Protein AF-A0A916EGG9-F1 (afdb_monomer_lite)

Organism: NCBI:txid588596

Structure (mmCIF, N/CA/C/O backbone):
data_AF-A0A916EGG9-F1
#
_entry.id   AF-A0A916EGG9-F1
#
loop_
_atom_site.group_PDB
_atom_site.id
_atom_site.type_symbol
_atom_site.label_atom_id
_atom_site.label_alt_id
_atom_site.label_comp_id
_atom_site.label_asym_id
_atom_site.label_entity_id
_atom_site.label_seq_id
_atom_site.pdbx_PDB_ins_code
_atom_site.Cartn_x
_atom_site.Cartn_y
_atom_site.Cartn_z
_atom_site.occupancy
_atom_site.B_iso_or_equiv
_atom_site.auth_seq_id
_atom_site.auth_comp_id
_atom_site.auth_asym_id
_atom_site.auth_atom_id
_atom_site.pdbx_PDB_model_num
ATOM 1 N N . MET A 1 1 ? -19.516 17.983 10.518 1.00 53.75 1 MET A N 1
ATOM 2 C CA . MET A 1 1 ? -18.504 18.459 9.546 1.00 53.75 1 MET A CA 1
ATOM 3 C C . MET A 1 1 ? -17.099 18.509 10.146 1.00 53.75 1 MET A C 1
ATOM 5 O O . MET A 1 1 ? -16.276 17.713 9.726 1.00 53.75 1 MET A O 1
ATOM 9 N N . ALA A 1 2 ? -16.797 19.362 11.138 1.00 55.31 2 ALA A N 1
ATOM 10 C CA . ALA A 1 2 ? -15.448 19.415 11.738 1.00 55.31 2 ALA A CA 1
ATOM 11 C C . ALA A 1 2 ? -15.039 18.111 12.466 1.00 55.31 2 ALA A C 1
ATOM 13 O O . ALA A 1 2 ? -13.900 17.667 12.347 1.00 55.31 2 ALA A O 1
ATOM 14 N N . LEU A 1 3 ? -15.986 17.462 13.155 1.00 57.59 3 LEU A N 1
ATOM 15 C CA . LEU A 1 3 ? -15.767 16.179 13.836 1.00 57.59 3 LEU A CA 1
ATOM 16 C C . LEU A 1 3 ? -15.485 15.031 12.847 1.00 57.59 3 LEU A C 1
ATOM 18 O O . LEU A 1 3 ? -14.576 14.236 13.067 1.00 57.59 3 LEU A O 1
ATOM 22 N N . ASP A 1 4 ? -16.207 14.992 11.725 1.00 64.00 4 ASP A N 1
ATOM 23 C CA . ASP A 1 4 ? -16.050 13.959 10.689 1.00 64.00 4 ASP A CA 1
ATOM 24 C C . ASP A 1 4 ? -14.667 14.038 10.024 1.00 64.00 4 ASP A C 1
ATOM 26 O O . ASP A 1 4 ? -14.019 13.019 9.780 1.00 64.00 4 ASP A O 1
ATOM 30 N N . ILE A 1 5 ? -14.176 15.263 9.802 1.00 71.81 5 ILE A N 1
ATOM 31 C CA . ILE A 1 5 ? -12.839 15.523 9.255 1.00 71.81 5 ILE A CA 1
ATOM 32 C C . ILE A 1 5 ? -11.751 15.077 10.243 1.00 71.81 5 ILE A C 1
ATOM 34 O O . ILE A 1 5 ? -10.785 14.429 9.841 1.00 71.81 5 ILE A O 1
ATOM 38 N N . ALA A 1 6 ? -11.908 15.367 11.539 1.00 68.38 6 ALA A N 1
ATOM 39 C CA . ALA A 1 6 ? -10.943 14.961 12.562 1.00 68.38 6 ALA A CA 1
ATOM 40 C C . ALA A 1 6 ? -10.838 13.429 12.698 1.00 68.38 6 ALA A C 1
ATOM 42 O O . ALA A 1 6 ? -9.736 12.887 12.813 1.00 68.38 6 ALA A O 1
ATOM 43 N N . ILE A 1 7 ? -11.970 12.721 12.617 1.00 69.75 7 ILE A N 1
ATOM 44 C CA . ILE A 1 7 ? -12.015 11.251 12.626 1.00 69.75 7 ILE A CA 1
ATOM 45 C C . ILE A 1 7 ? -11.295 10.680 11.398 1.00 69.75 7 ILE A C 1
ATOM 47 O O . ILE A 1 7 ? -10.513 9.736 11.520 1.00 69.75 7 ILE A O 1
ATOM 51 N N . TYR A 1 8 ? -11.495 11.281 10.224 1.00 75.69 8 TYR A N 1
ATOM 52 C CA . TYR A 1 8 ? -10.816 10.855 9.003 1.00 75.69 8 TYR A CA 1
ATOM 53 C C . TYR A 1 8 ? -9.294 11.045 9.084 1.00 75.69 8 TYR A C 1
ATOM 55 O O . TYR A 1 8 ? -8.539 10.131 8.752 1.00 75.69 8 TYR A O 1
ATOM 63 N N . ILE A 1 9 ? -8.826 12.189 9.596 1.00 77.62 9 ILE A N 1
ATOM 64 C CA . ILE A 1 9 ? -7.392 12.444 9.820 1.00 77.62 9 ILE A CA 1
ATOM 65 C C . ILE A 1 9 ? -6.800 11.394 10.771 1.00 77.62 9 ILE A C 1
ATOM 67 O O . ILE A 1 9 ? -5.717 10.862 10.517 1.00 77.62 9 ILE A O 1
ATOM 71 N N . TYR A 1 10 ? -7.523 11.044 11.836 1.00 76.75 10 TYR A N 1
ATOM 72 C CA . TYR A 1 10 ? -7.102 10.006 12.775 1.00 76.75 10 TYR A CA 1
ATOM 73 C C . TYR A 1 10 ? -6.963 8.629 12.100 1.00 76.75 10 TYR A C 1
ATOM 75 O O . TYR A 1 10 ? -5.964 7.938 12.321 1.00 76.75 10 TYR A O 1
ATOM 83 N N . TYR A 1 11 ? -7.900 8.256 11.219 1.00 77.44 11 TYR A N 1
ATOM 84 C CA . TYR A 1 11 ? -7.796 7.030 10.420 1.00 77.44 11 TYR A CA 1
ATOM 85 C C . TYR A 1 11 ? -6.587 7.038 9.495 1.00 77.44 11 TYR A C 1
ATOM 87 O O . TYR A 1 11 ? -5.818 6.077 9.501 1.00 77.44 11 TYR A O 1
ATOM 95 N N . VAL A 1 12 ? -6.368 8.127 8.759 1.00 82.12 12 VAL A N 1
ATOM 96 C CA . VAL A 1 12 ? -5.224 8.252 7.847 1.00 82.12 12 VAL A CA 1
ATOM 97 C C . VAL A 1 12 ? -3.903 8.085 8.597 1.00 82.12 12 VAL A C 1
ATOM 99 O O . VAL A 1 12 ? -3.027 7.363 8.123 1.00 82.12 12 VAL A O 1
ATOM 102 N N . ILE A 1 13 ? -3.754 8.675 9.787 1.00 82.75 13 ILE A N 1
ATOM 103 C CA . ILE A 1 13 ? -2.527 8.549 10.591 1.00 82.75 13 ILE A CA 1
ATOM 104 C C . ILE A 1 13 ? -2.289 7.097 11.025 1.00 82.75 13 ILE A C 1
ATOM 106 O O . ILE A 1 13 ? -1.164 6.604 10.918 1.00 82.75 13 ILE A O 1
ATOM 110 N N . ILE A 1 14 ? -3.324 6.403 11.508 1.00 79.94 14 ILE A N 1
ATOM 111 C CA . ILE A 1 14 ? -3.212 5.001 11.942 1.00 79.94 14 ILE A CA 1
ATOM 112 C C . ILE A 1 14 ? -2.872 4.094 10.763 1.00 79.94 14 ILE A C 1
ATOM 114 O O . ILE A 1 14 ? -1.945 3.285 10.858 1.00 79.94 14 ILE A O 1
ATOM 118 N N . ILE A 1 15 ? -3.590 4.250 9.652 1.00 83.25 15 ILE A N 1
ATOM 119 C CA . ILE A 1 15 ? -3.387 3.449 8.445 1.00 83.25 15 ILE A CA 1
ATOM 120 C C . ILE A 1 15 ? -1.975 3.681 7.917 1.00 83.25 15 ILE A C 1
ATOM 122 O O . ILE A 1 15 ? -1.230 2.725 7.741 1.00 83.25 15 ILE A O 1
ATOM 126 N N . THR A 1 16 ? -1.550 4.939 7.774 1.00 85.12 16 THR A N 1
ATOM 127 C CA . THR A 1 16 ? -0.210 5.275 7.270 1.00 85.12 16 THR A CA 1
ATOM 128 C C . THR A 1 16 ? 0.887 4.662 8.137 1.00 85.12 16 THR A C 1
ATOM 130 O O . THR A 1 16 ? 1.799 4.035 7.606 1.00 85.12 16 THR A O 1
ATOM 133 N N . LYS A 1 17 ? 0.794 4.771 9.471 1.00 86.69 17 LYS A N 1
ATOM 134 C CA . LYS A 1 17 ? 1.786 4.174 10.385 1.00 86.69 17 LYS A CA 1
ATOM 135 C C . LYS A 1 17 ? 1.855 2.653 10.271 1.00 86.69 17 LYS A C 1
ATOM 137 O O . LYS A 1 17 ? 2.940 2.086 10.344 1.00 86.69 17 LYS A O 1
ATOM 142 N N . THR A 1 18 ? 0.710 2.008 10.092 1.00 85.88 18 THR A N 1
ATOM 143 C CA . THR A 1 18 ? 0.614 0.545 10.024 1.00 85.88 18 THR A CA 1
ATOM 144 C C . THR A 1 18 ? 1.069 0.008 8.663 1.00 85.88 18 THR A C 1
ATOM 146 O O . THR A 1 18 ? 1.685 -1.049 8.591 1.00 85.88 18 THR A O 1
ATOM 149 N N . VAL A 1 19 ? 0.812 0.752 7.583 1.00 91.19 19 VAL A N 1
ATOM 150 C CA . VAL A 1 19 ? 1.141 0.392 6.191 1.00 91.19 19 VAL A CA 1
ATOM 151 C C . VAL A 1 19 ? 2.574 0.765 5.808 1.00 91.19 19 VAL A C 1
ATOM 153 O O . VAL A 1 19 ? 3.138 0.185 4.880 1.00 91.19 19 VAL A O 1
ATOM 156 N N . PHE A 1 20 ? 3.212 1.663 6.560 1.00 91.88 20 PHE A N 1
ATOM 157 C CA . PHE A 1 20 ? 4.576 2.124 6.307 1.00 91.88 20 PHE A CA 1
ATOM 158 C C . PHE A 1 20 ? 5.618 1.005 6.085 1.00 91.88 20 PHE A C 1
ATOM 160 O O . PHE A 1 20 ? 6.357 1.104 5.106 1.00 91.88 20 PHE A O 1
ATOM 167 N N . PRO A 1 21 ? 5.684 -0.081 6.887 1.00 91.75 21 PRO A N 1
ATOM 168 C CA . PRO A 1 21 ? 6.657 -1.155 6.659 1.00 91.75 21 PRO A CA 1
ATOM 169 C C . PRO A 1 21 ? 6.479 -1.842 5.300 1.00 91.75 21 PRO A C 1
ATOM 171 O O . PRO A 1 21 ? 7.459 -2.179 4.639 1.00 91.75 21 PRO A O 1
ATOM 174 N N . PHE A 1 22 ? 5.232 -2.007 4.854 1.00 91.88 22 PHE A N 1
ATOM 175 C CA . PHE A 1 22 ? 4.922 -2.600 3.557 1.00 91.88 22 PHE A CA 1
ATOM 176 C C . PHE A 1 22 ? 5.274 -1.645 2.404 1.00 91.88 22 PHE A C 1
ATOM 178 O O . PHE A 1 22 ? 5.824 -2.071 1.390 1.00 91.88 22 PHE A O 1
ATOM 185 N N . ILE A 1 23 ? 5.036 -0.338 2.566 1.00 92.19 23 ILE A N 1
ATOM 186 C CA . ILE A 1 23 ? 5.485 0.684 1.602 1.00 92.19 23 ILE A CA 1
ATOM 187 C C . ILE A 1 23 ? 7.012 0.688 1.490 1.00 92.19 23 ILE A C 1
ATOM 189 O O . ILE A 1 23 ? 7.542 0.734 0.382 1.00 92.19 23 ILE A O 1
ATOM 193 N N . LEU A 1 24 ? 7.721 0.596 2.617 1.00 94.44 24 LEU A N 1
ATOM 194 C CA . LEU A 1 24 ? 9.179 0.532 2.635 1.00 94.44 24 LEU A CA 1
ATOM 195 C C . LEU A 1 24 ? 9.691 -0.719 1.913 1.00 94.44 24 LEU A C 1
ATOM 197 O O . LEU A 1 24 ? 10.612 -0.624 1.105 1.00 94.44 24 LEU A O 1
ATOM 201 N N . PHE A 1 25 ? 9.064 -1.872 2.154 1.00 93.31 25 PHE A N 1
ATOM 202 C CA . PHE A 1 25 ? 9.360 -3.098 1.417 1.00 93.31 25 PHE A CA 1
ATOM 203 C C . PHE A 1 25 ? 9.183 -2.906 -0.098 1.00 93.31 25 PHE A C 1
ATOM 205 O O . PHE A 1 25 ? 10.109 -3.190 -0.854 1.00 93.31 25 PHE A O 1
ATOM 212 N N . ASN A 1 26 ? 8.057 -2.339 -0.548 1.00 92.44 26 ASN A N 1
ATOM 213 C CA . ASN A 1 26 ? 7.838 -2.051 -1.971 1.00 92.44 26 ASN A CA 1
ATOM 214 C C . ASN A 1 26 ? 8.897 -1.110 -2.550 1.00 92.44 26 ASN A C 1
ATOM 216 O O . ASN A 1 26 ? 9.383 -1.343 -3.654 1.00 92.44 26 ASN A O 1
ATOM 220 N N . ALA A 1 27 ? 9.284 -0.072 -1.805 1.00 93.25 27 ALA A N 1
ATOM 221 C CA . ALA A 1 27 ? 10.331 0.848 -2.230 1.00 93.25 27 ALA A CA 1
ATOM 222 C C . ALA A 1 27 ? 11.663 0.114 -2.449 1.00 93.25 27 ALA A C 1
ATOM 224 O O . ALA A 1 27 ? 12.307 0.318 -3.475 1.00 93.25 27 ALA A O 1
ATOM 225 N N . VAL A 1 28 ? 12.047 -0.797 -1.548 1.00 95.25 28 VAL A N 1
ATOM 226 C CA . VAL A 1 28 ? 13.257 -1.622 -1.710 1.00 95.25 28 VAL A CA 1
ATOM 227 C C . VAL A 1 28 ? 13.177 -2.503 -2.961 1.00 95.25 28 VAL A C 1
ATOM 229 O O . VAL A 1 28 ? 14.158 -2.599 -3.698 1.00 95.25 28 VAL A O 1
ATOM 232 N N . VAL A 1 29 ? 12.018 -3.104 -3.248 1.00 94.06 29 VAL A N 1
ATOM 233 C CA . VAL A 1 29 ? 11.831 -3.913 -4.466 1.00 94.06 29 VAL A CA 1
ATOM 234 C C . VAL A 1 29 ? 11.970 -3.051 -5.730 1.00 94.06 29 VAL A C 1
ATOM 236 O O . VAL A 1 29 ? 12.663 -3.451 -6.664 1.00 94.06 29 VAL A O 1
ATOM 239 N N . ILE A 1 30 ? 11.385 -1.848 -5.755 1.00 93.88 30 ILE A N 1
ATOM 240 C CA . ILE A 1 30 ? 11.528 -0.899 -6.877 1.00 93.88 30 ILE A CA 1
ATOM 241 C C . ILE A 1 30 ? 12.999 -0.514 -7.075 1.00 93.88 30 ILE A C 1
ATOM 243 O O . ILE A 1 30 ? 13.486 -0.521 -8.205 1.00 93.88 30 ILE A O 1
ATOM 247 N N . LEU A 1 31 ? 13.731 -0.241 -5.991 1.00 94.88 31 LEU A N 1
ATOM 248 C CA . LEU A 1 31 ? 15.164 0.059 -6.053 1.00 94.88 31 LEU A CA 1
ATOM 249 C C . LEU A 1 31 ? 15.976 -1.110 -6.633 1.00 94.88 31 LEU A C 1
ATOM 251 O O . LEU A 1 31 ? 16.895 -0.880 -7.416 1.00 94.88 31 LEU A O 1
ATOM 255 N N . ALA A 1 32 ? 15.622 -2.358 -6.312 1.00 94.81 32 ALA A N 1
ATOM 256 C CA . ALA A 1 32 ? 16.287 -3.536 -6.868 1.00 94.81 32 ALA A CA 1
ATOM 257 C C . ALA A 1 32 ? 16.071 -3.671 -8.389 1.00 94.81 32 ALA A C 1
ATOM 259 O O . ALA A 1 32 ? 17.026 -3.927 -9.130 1.00 94.81 32 ALA A O 1
ATOM 260 N N . PHE A 1 33 ? 14.846 -3.445 -8.878 1.00 93.56 33 PHE A N 1
ATOM 261 C CA . PHE A 1 33 ? 14.566 -3.428 -10.320 1.00 93.56 33 PHE A CA 1
ATOM 262 C C . PHE A 1 33 ? 15.259 -2.261 -11.027 1.00 93.56 33 PHE A C 1
ATOM 264 O O . PHE A 1 33 ? 15.852 -2.464 -12.087 1.00 93.56 33 PHE A O 1
ATOM 271 N N . ALA A 1 34 ? 15.264 -1.074 -10.416 1.00 94.44 34 ALA A N 1
ATOM 272 C CA . ALA A 1 34 ? 15.965 0.091 -10.945 1.00 94.44 34 ALA A CA 1
ATOM 273 C C . ALA A 1 34 ? 17.467 -0.168 -11.072 1.00 94.44 34 ALA A C 1
ATOM 275 O O . ALA A 1 34 ? 18.069 0.163 -12.089 1.00 94.44 34 ALA A O 1
ATOM 276 N N . HIS A 1 35 ? 18.069 -0.809 -10.069 1.00 93.56 35 HIS A N 1
ATOM 277 C CA . HIS A 1 35 ? 19.480 -1.176 -10.099 1.00 93.56 35 HIS A CA 1
ATOM 278 C C . HIS A 1 35 ? 19.781 -2.215 -11.184 1.00 93.56 35 HIS A C 1
ATOM 280 O O . HIS A 1 35 ? 20.755 -2.079 -11.921 1.00 93.56 35 HIS A O 1
ATOM 286 N N . THR A 1 36 ? 18.908 -3.216 -11.325 1.00 92.69 36 THR A N 1
ATOM 287 C CA . THR A 1 36 ? 19.022 -4.240 -12.372 1.00 92.69 36 THR A CA 1
ATOM 288 C C . THR A 1 36 ? 18.973 -3.606 -13.762 1.00 92.69 36 THR A C 1
ATOM 290 O O . THR A 1 36 ? 19.849 -3.866 -14.583 1.00 92.69 36 THR A O 1
ATOM 293 N N . MET A 1 37 ? 17.995 -2.732 -14.019 1.00 90.56 37 MET A N 1
ATOM 294 C CA . MET A 1 37 ? 17.864 -2.054 -15.311 1.00 90.56 37 MET A CA 1
ATOM 295 C C . MET A 1 37 ? 18.979 -1.048 -15.568 1.00 90.56 37 MET A C 1
ATOM 297 O O . MET A 1 37 ? 19.458 -0.963 -16.692 1.00 90.56 37 MET A O 1
ATOM 301 N N . TYR A 1 38 ? 19.434 -0.333 -14.539 1.00 91.50 38 TYR A N 1
ATOM 302 C CA . TYR A 1 38 ? 20.595 0.545 -14.635 1.00 91.50 38 TYR A CA 1
ATOM 303 C C . TYR A 1 38 ? 21.819 -0.232 -15.136 1.00 91.50 38 TYR A C 1
ATOM 305 O O . TYR A 1 38 ? 22.385 0.122 -16.166 1.00 91.50 38 TYR A O 1
ATOM 313 N N . ILE A 1 39 ? 22.178 -1.347 -14.490 1.00 90.44 39 ILE A N 1
ATOM 314 C CA . ILE A 1 39 ? 23.310 -2.180 -14.932 1.00 90.44 39 ILE A CA 1
ATOM 315 C C . ILE A 1 39 ? 23.098 -2.696 -16.362 1.00 90.44 39 ILE A C 1
ATOM 317 O O . ILE A 1 39 ? 24.036 -2.719 -17.155 1.00 90.44 39 ILE A O 1
ATOM 321 N N . LEU A 1 40 ? 21.873 -3.101 -16.698 1.00 88.12 40 LEU A N 1
ATOM 322 C CA . LEU A 1 40 ? 21.565 -3.700 -17.994 1.00 88.12 40 LEU A CA 1
ATOM 323 C C . LEU A 1 40 ? 21.620 -2.696 -19.156 1.00 88.12 40 LEU A C 1
ATOM 325 O O . LEU A 1 40 ? 22.018 -3.062 -20.262 1.00 88.12 40 LEU A O 1
ATOM 329 N N . LEU A 1 41 ? 21.190 -1.453 -18.919 1.00 87.31 41 LEU A N 1
ATOM 330 C CA . LEU A 1 41 ? 20.894 -0.477 -19.971 1.00 87.31 41 LEU A CA 1
ATOM 331 C C . LEU A 1 41 ? 21.868 0.702 -20.037 1.00 87.31 41 LEU A C 1
ATOM 333 O O . LEU A 1 41 ? 21.861 1.394 -21.053 1.00 87.31 41 LEU A O 1
ATOM 337 N N . THR A 1 42 ? 22.731 0.910 -19.033 1.00 82.50 42 THR A N 1
ATOM 338 C CA . THR A 1 42 ? 23.684 2.044 -19.001 1.00 82.50 42 THR A CA 1
ATOM 339 C C . THR A 1 42 ? 24.583 2.090 -20.242 1.00 82.50 42 THR A C 1
ATOM 341 O O . THR A 1 42 ? 24.790 3.153 -20.816 1.00 82.50 42 THR A O 1
ATOM 344 N N . GLU A 1 43 ? 25.094 0.943 -20.696 1.00 74.88 43 GLU A N 1
ATOM 345 C CA . GLU A 1 43 ? 25.998 0.865 -21.859 1.00 74.88 43 GLU A CA 1
ATOM 346 C C . GLU A 1 43 ? 25.344 0.226 -23.093 1.00 74.88 43 GLU A C 1
ATOM 348 O O . GLU A 1 43 ? 26.010 -0.080 -24.089 1.00 74.88 43 GLU A O 1
ATOM 353 N N . SER A 1 44 ? 24.033 -0.023 -23.048 1.00 72.06 44 SER A N 1
ATOM 354 C CA . SER A 1 44 ? 23.367 -0.743 -24.128 1.00 72.06 44 SER A CA 1
ATOM 355 C C . SER A 1 44 ? 23.208 0.150 -25.365 1.00 72.06 44 SER A C 1
ATOM 357 O O . SER A 1 44 ? 22.646 1.239 -25.312 1.00 72.06 44 SER A O 1
ATOM 359 N N . LYS A 1 45 ? 23.714 -0.327 -26.508 1.00 66.62 45 LYS A N 1
ATOM 360 C CA . LYS A 1 45 ? 23.621 0.356 -27.816 1.00 66.62 45 LYS A CA 1
ATOM 361 C C . LYS A 1 45 ? 22.536 -0.229 -28.726 1.00 66.62 45 LYS A C 1
ATOM 363 O O . LYS A 1 45 ? 22.491 0.078 -29.914 1.00 66.62 45 LYS A O 1
ATOM 368 N N . LYS A 1 46 ? 21.726 -1.151 -28.201 1.00 68.81 46 LYS A N 1
ATOM 369 C CA . LYS A 1 46 ? 20.691 -1.859 -28.961 1.00 68.81 46 LYS A CA 1
ATOM 370 C C . LYS A 1 46 ? 19.353 -1.159 -28.771 1.00 68.81 46 LYS A C 1
ATOM 372 O O . LYS A 1 46 ? 18.634 -1.452 -27.820 1.00 68.81 46 LYS A O 1
ATOM 377 N N . THR A 1 47 ? 19.040 -0.242 -29.676 1.00 73.12 47 THR A N 1
ATOM 378 C CA . THR A 1 47 ? 17.757 0.466 -29.715 1.00 73.12 47 THR A CA 1
ATOM 379 C C . THR A 1 47 ? 16.908 0.009 -30.894 1.00 73.12 47 THR A C 1
ATOM 381 O O . THR A 1 47 ? 17.431 -0.472 -31.902 1.00 73.12 47 THR A O 1
ATOM 384 N N . LYS A 1 48 ? 15.585 0.144 -30.757 1.00 70.44 48 LYS A N 1
ATOM 385 C CA . LYS A 1 48 ? 14.607 -0.261 -31.782 1.00 70.44 48 LYS A CA 1
ATOM 386 C C . LYS A 1 48 ? 14.500 0.737 -32.951 1.00 70.44 48 LYS A C 1
ATOM 388 O O . LYS A 1 48 ? 13.928 0.404 -33.987 1.00 70.44 48 LYS A O 1
ATOM 393 N N . ASP A 1 49 ? 15.110 1.920 -32.840 1.00 67.75 49 ASP A N 1
ATOM 394 C CA . ASP A 1 49 ? 14.931 3.050 -33.764 1.00 67.75 49 ASP A CA 1
ATOM 395 C C . ASP A 1 49 ? 15.795 2.984 -35.040 1.00 67.75 49 ASP A C 1
ATOM 397 O O . ASP A 1 49 ? 16.607 3.871 -35.340 1.00 67.75 49 ASP A O 1
ATOM 401 N N . SER A 1 50 ? 15.605 1.929 -35.837 1.00 67.75 50 SER A N 1
ATOM 402 C CA . SER A 1 50 ? 16.061 1.905 -37.231 1.00 67.75 50 SER A CA 1
ATOM 403 C C . SER A 1 50 ? 14.865 1.878 -38.177 1.00 67.75 50 SER A C 1
ATOM 405 O O . SER A 1 50 ? 14.134 0.889 -38.235 1.00 67.75 50 SER A O 1
ATOM 407 N N . PHE A 1 51 ? 14.685 2.954 -38.942 1.00 67.00 51 PHE A N 1
ATOM 408 C CA . PHE A 1 51 ? 13.631 3.068 -39.943 1.00 67.00 51 PHE A CA 1
ATOM 409 C C . PHE A 1 51 ? 14.228 2.857 -41.331 1.00 67.00 51 PHE A C 1
ATOM 411 O O . PHE A 1 51 ? 15.138 3.572 -41.756 1.00 67.00 51 PHE A O 1
ATOM 418 N N . ASN A 1 52 ? 13.700 1.870 -42.049 1.00 72.69 52 ASN A N 1
ATOM 419 C CA . ASN A 1 52 ? 14.043 1.620 -43.442 1.00 72.69 52 ASN A CA 1
ATOM 420 C C . ASN A 1 52 ? 12.801 1.882 -44.291 1.00 72.69 52 ASN A C 1
ATOM 422 O O . ASN A 1 52 ? 11.729 1.360 -43.989 1.00 72.69 52 ASN A O 1
ATOM 426 N N . GLY A 1 53 ? 12.951 2.670 -45.350 1.00 75.81 53 GLY A N 1
ATOM 427 C CA . GLY A 1 53 ? 11.873 2.956 -46.286 1.00 75.81 53 GLY A CA 1
ATOM 428 C C . GLY A 1 53 ? 12.395 3.076 -47.708 1.00 75.81 53 GLY A C 1
ATOM 429 O O . GLY A 1 53 ? 13.522 3.518 -47.940 1.00 75.81 53 GLY A O 1
ATOM 430 N N . THR A 1 54 ? 11.566 2.684 -48.663 1.00 77.50 54 THR A N 1
ATOM 431 C CA . THR A 1 54 ? 11.826 2.882 -50.087 1.00 77.50 54 THR A CA 1
ATOM 432 C C . THR A 1 54 ? 11.060 4.113 -50.540 1.00 77.50 54 THR A C 1
ATOM 434 O O . THR A 1 54 ? 9.856 4.211 -50.316 1.00 77.50 54 THR A O 1
ATOM 437 N N . THR A 1 55 ? 11.743 5.063 -51.167 1.00 74.69 55 THR A N 1
ATOM 438 C CA . THR A 1 55 ? 11.100 6.210 -51.814 1.00 74.69 55 THR A CA 1
ATOM 439 C C . THR A 1 55 ? 11.469 6.222 -53.286 1.00 74.69 55 THR A C 1
ATOM 441 O O . THR A 1 55 ? 12.609 5.951 -53.648 1.00 74.69 55 THR A O 1
ATOM 444 N N . THR A 1 56 ? 10.515 6.497 -54.162 1.00 78.81 56 THR A N 1
ATOM 445 C CA . THR A 1 56 ? 10.763 6.612 -55.602 1.00 78.81 56 THR A CA 1
ATOM 446 C C . THR A 1 56 ? 11.041 8.059 -55.956 1.00 78.81 56 THR A C 1
ATOM 448 O O . THR A 1 56 ? 10.236 8.940 -55.648 1.00 78.81 56 THR A O 1
ATOM 451 N N . ASN A 1 57 ? 12.159 8.316 -56.632 1.00 75.00 57 ASN A N 1
ATOM 452 C CA . ASN A 1 57 ? 12.462 9.655 -57.113 1.00 75.00 57 ASN A CA 1
ATOM 453 C C . ASN A 1 57 ? 11.439 10.061 -58.198 1.00 75.00 57 ASN A C 1
ATOM 455 O O . ASN A 1 57 ? 11.346 9.390 -59.231 1.00 75.00 57 ASN A O 1
ATOM 459 N N . PRO A 1 58 ? 10.683 11.157 -58.002 1.00 75.00 58 PRO A N 1
ATOM 460 C CA . PRO A 1 58 ? 9.617 11.561 -58.918 1.00 75.00 58 PRO A CA 1
ATOM 461 C C . PRO A 1 58 ? 10.113 11.989 -60.310 1.00 75.00 58 PRO A C 1
ATOM 463 O O . PRO A 1 58 ? 9.307 12.080 -61.229 1.00 75.00 58 PRO A O 1
ATOM 466 N N . LEU A 1 59 ? 11.415 12.246 -60.489 1.00 77.94 59 LEU A N 1
ATOM 467 C CA . LEU A 1 59 ? 11.988 12.709 -61.761 1.00 77.94 59 LEU A CA 1
ATOM 468 C C . LEU A 1 59 ? 12.418 11.575 -62.704 1.00 77.94 59 LEU A C 1
ATOM 470 O O . LEU A 1 59 ? 12.463 11.772 -63.915 1.00 77.94 59 LEU A O 1
ATOM 474 N N . ASN A 1 60 ? 12.771 10.406 -62.172 1.00 82.81 60 ASN A N 1
ATOM 475 C CA . ASN A 1 60 ? 13.372 9.310 -62.943 1.00 82.81 60 ASN A CA 1
ATOM 476 C C . ASN A 1 60 ? 12.887 7.909 -62.523 1.00 82.81 60 ASN A C 1
ATOM 478 O O . ASN A 1 60 ? 13.383 6.917 -63.051 1.00 82.81 60 ASN A O 1
ATOM 482 N N . GLY A 1 61 ? 11.924 7.808 -61.598 1.00 76.75 61 GLY A N 1
ATOM 483 C CA . GLY A 1 61 ? 11.301 6.542 -61.188 1.00 76.75 61 GLY A CA 1
ATOM 484 C C . GLY A 1 61 ? 12.237 5.582 -60.448 1.00 76.75 61 GLY A C 1
ATOM 485 O O . GLY A 1 61 ? 11.869 4.440 -60.193 1.00 76.75 61 GLY A O 1
ATOM 486 N N . GLN A 1 62 ? 13.449 6.027 -60.108 1.00 81.12 62 GLN A N 1
ATOM 487 C CA . GLN A 1 62 ? 14.450 5.201 -59.450 1.00 81.12 62 GLN A CA 1
ATOM 488 C C . GLN A 1 62 ? 14.105 5.033 -57.966 1.00 81.12 62 GLN A C 1
ATOM 490 O O . GLN A 1 62 ? 13.895 6.020 -57.256 1.00 81.12 62 GLN A O 1
ATOM 495 N N . GLU A 1 63 ? 14.061 3.786 -57.498 1.00 80.25 63 GLU A N 1
ATOM 496 C CA . GLU A 1 63 ? 13.870 3.465 -56.084 1.00 80.25 63 GLU A CA 1
ATOM 497 C C . GLU A 1 63 ? 15.129 3.801 -55.277 1.00 80.25 63 GLU A C 1
ATOM 499 O O . GLU A 1 63 ? 16.228 3.307 -55.539 1.00 80.25 63 GLU A O 1
ATOM 504 N N . LEU A 1 64 ? 14.960 4.653 -54.272 1.00 78.25 64 LEU A N 1
ATOM 505 C CA . LEU A 1 64 ? 15.965 5.024 -53.292 1.00 78.25 64 LEU A CA 1
ATOM 506 C C . LEU A 1 64 ? 15.636 4.338 -51.969 1.00 78.25 64 LEU A C 1
ATOM 508 O O . LEU A 1 64 ? 14.615 4.609 -51.336 1.00 78.25 64 LEU A O 1
ATOM 512 N N . ASN A 1 65 ? 16.544 3.470 -51.534 1.00 79.25 65 ASN A N 1
ATOM 513 C CA . ASN A 1 65 ? 16.506 2.891 -50.199 1.00 79.25 65 ASN A CA 1
ATOM 514 C C . ASN A 1 65 ? 17.048 3.911 -49.194 1.00 79.25 65 ASN A C 1
ATOM 516 O O . ASN A 1 65 ? 18.256 4.145 -49.128 1.00 79.25 65 ASN A O 1
ATOM 520 N N . VAL A 1 66 ? 16.161 4.504 -48.401 1.00 76.69 66 VAL A N 1
ATOM 521 C CA . VAL A 1 66 ? 16.518 5.420 -47.318 1.00 76.69 66 VAL A CA 1
ATOM 522 C C . VAL A 1 66 ? 16.580 4.625 -46.017 1.00 76.69 66 VAL A C 1
ATOM 524 O O . VAL A 1 66 ? 15.608 3.989 -45.610 1.00 76.69 66 VAL A O 1
ATOM 527 N N . LYS A 1 67 ? 17.741 4.660 -45.356 1.00 76.69 67 LYS A N 1
ATOM 528 C CA . LYS A 1 67 ? 17.915 4.141 -43.995 1.00 76.69 67 LYS A CA 1
ATOM 529 C C . LYS A 1 67 ? 18.142 5.312 -43.055 1.00 76.69 67 LYS A C 1
ATOM 531 O O . LYS A 1 67 ? 19.139 6.017 -43.191 1.00 76.69 67 LYS A O 1
ATOM 536 N N . MET A 1 68 ? 17.236 5.503 -42.107 1.00 71.31 68 MET A N 1
ATOM 537 C CA . MET A 1 68 ? 17.376 6.480 -41.032 1.00 71.31 68 MET A CA 1
ATOM 538 C C . MET A 1 68 ? 17.642 5.727 -39.731 1.00 71.31 68 MET A C 1
ATOM 540 O O . MET A 1 68 ? 16.946 4.769 -39.396 1.00 71.31 68 MET A O 1
ATOM 544 N N . LYS A 1 69 ? 18.674 6.150 -39.006 1.00 72.44 69 LYS A N 1
ATOM 545 C CA . LYS A 1 69 ? 18.953 5.684 -37.648 1.00 72.44 69 LYS A CA 1
ATOM 546 C C . LYS A 1 69 ? 18.779 6.862 -36.709 1.00 72.44 69 LYS A C 1
ATOM 548 O O . LYS A 1 69 ? 19.287 7.942 -37.016 1.00 72.44 69 LYS A O 1
ATOM 553 N N . ALA A 1 70 ? 18.081 6.657 -35.597 1.00 70.12 70 ALA A N 1
ATOM 554 C CA . ALA A 1 70 ? 18.064 7.656 -34.540 1.00 70.12 70 ALA A CA 1
ATOM 555 C C . ALA A 1 70 ? 19.488 7.864 -34.005 1.00 70.12 70 ALA A C 1
ATOM 557 O O . ALA A 1 70 ? 20.255 6.908 -33.848 1.00 70.12 70 ALA A O 1
ATOM 558 N N . ASN A 1 71 ? 19.847 9.123 -33.758 1.00 73.94 71 ASN A N 1
ATOM 559 C CA . ASN A 1 71 ? 21.100 9.469 -33.102 1.00 73.94 71 ASN A CA 1
ATOM 560 C C . ASN A 1 71 ? 20.924 9.288 -31.592 1.00 73.94 71 ASN A C 1
ATOM 562 O O . ASN A 1 71 ? 20.663 10.257 -30.895 1.00 73.94 71 ASN A O 1
ATOM 566 N N . PHE A 1 72 ? 20.977 8.039 -31.137 1.00 77.12 72 PHE A N 1
ATOM 567 C CA . PHE A 1 72 ? 20.790 7.681 -29.735 1.00 77.12 72 PHE A CA 1
ATOM 568 C C . PHE A 1 72 ? 22.115 7.750 -28.973 1.00 77.12 72 PHE A C 1
ATOM 570 O O . PHE A 1 72 ? 23.064 7.036 -29.323 1.00 77.12 72 PHE A O 1
ATOM 577 N N . ASP A 1 73 ? 22.160 8.549 -27.910 1.00 77.94 73 ASP A N 1
ATOM 578 C CA . ASP A 1 73 ? 23.269 8.569 -26.962 1.00 77.94 73 ASP A CA 1
ATOM 579 C C . ASP A 1 73 ? 22.918 7.769 -25.697 1.00 77.94 73 ASP A C 1
ATOM 581 O O . ASP A 1 73 ? 22.095 8.170 -24.878 1.00 77.94 73 ASP A O 1
ATOM 585 N N . SER A 1 74 ? 23.595 6.635 -25.491 1.00 77.38 74 SER A N 1
ATOM 586 C CA . SER A 1 74 ? 23.379 5.784 -24.313 1.00 77.38 74 SER A CA 1
ATOM 587 C C . SER A 1 74 ? 23.739 6.465 -22.989 1.00 77.38 74 SER A C 1
ATOM 589 O O . SER A 1 74 ? 23.305 5.999 -21.935 1.00 77.38 74 SER A O 1
ATOM 591 N N . THR A 1 75 ? 24.550 7.526 -23.034 1.00 79.12 75 THR A N 1
ATOM 592 C CA . THR A 1 75 ? 25.017 8.273 -21.861 1.00 79.12 75 THR A CA 1
ATOM 593 C C . THR A 1 75 ? 24.172 9.505 -21.549 1.00 79.12 75 THR A C 1
ATOM 595 O O . THR A 1 75 ? 24.233 10.002 -20.421 1.00 79.12 75 THR A O 1
ATOM 598 N N . ASP A 1 76 ? 23.351 9.973 -22.495 1.00 81.50 76 ASP A N 1
ATOM 599 C CA . ASP A 1 76 ? 22.402 11.053 -22.237 1.00 81.50 76 ASP A CA 1
ATOM 600 C C . ASP A 1 76 ? 21.204 10.513 -21.437 1.00 81.50 76 ASP A C 1
ATOM 602 O O . ASP A 1 76 ? 20.679 9.424 -21.670 1.00 81.50 76 ASP A O 1
ATOM 606 N N . ARG A 1 77 ? 20.766 11.286 -20.446 1.00 79.50 77 ARG A N 1
ATOM 607 C CA . ARG A 1 77 ? 19.603 10.979 -19.603 1.00 79.50 77 ARG A CA 1
ATOM 608 C C . ARG A 1 77 ? 18.282 11.224 -20.323 1.00 79.50 77 ARG A C 1
ATOM 610 O O . ARG A 1 77 ? 17.275 10.657 -19.911 1.00 79.50 77 ARG A O 1
ATOM 617 N N . ASN A 1 78 ? 18.283 12.083 -21.342 1.00 80.31 78 ASN A N 1
ATOM 618 C CA . ASN A 1 78 ? 17.091 12.360 -22.143 1.00 80.31 78 ASN A CA 1
ATOM 619 C C . ASN A 1 78 ? 16.792 11.213 -23.114 1.00 80.31 78 ASN A C 1
ATOM 621 O O . ASN A 1 78 ? 15.630 10.860 -23.294 1.00 80.31 78 ASN A O 1
ATOM 625 N N . ASP A 1 79 ? 17.841 10.613 -23.677 1.00 78.56 79 ASP A N 1
ATOM 626 C CA . ASP A 1 79 ? 17.732 9.472 -24.585 1.00 78.56 79 ASP A CA 1
ATOM 627 C C . ASP A 1 79 ? 17.579 8.158 -23.807 1.00 78.56 79 ASP A C 1
ATOM 629 O O . ASP A 1 79 ? 16.748 7.316 -24.145 1.00 78.56 79 ASP A O 1
ATOM 633 N N . ASN A 1 80 ? 18.344 7.984 -22.724 1.00 86.62 80 ASN A N 1
ATOM 634 C CA . ASN A 1 80 ? 18.321 6.788 -21.890 1.00 86.62 80 ASN A CA 1
ATOM 635 C C . ASN A 1 80 ? 17.967 7.128 -20.431 1.00 86.62 80 ASN A C 1
ATOM 637 O O . ASN A 1 80 ? 18.851 7.492 -19.648 1.00 86.62 80 ASN A O 1
ATOM 641 N N . PRO A 1 81 ? 16.713 6.904 -19.995 1.00 86.81 81 PRO A N 1
ATOM 642 C CA . PRO A 1 81 ? 16.313 7.102 -18.600 1.00 86.81 81 PRO A CA 1
ATOM 643 C C . PRO A 1 81 ? 17.119 6.256 -17.600 1.00 86.81 81 PRO A C 1
ATOM 645 O O . PRO A 1 81 ? 17.191 6.593 -16.417 1.00 86.81 81 PRO A O 1
ATOM 648 N N . PHE A 1 82 ? 17.758 5.177 -18.063 1.00 89.50 82 PHE A N 1
ATOM 649 C CA . PHE A 1 82 ? 18.545 4.243 -17.261 1.00 89.50 82 PHE A CA 1
ATOM 650 C C . PHE A 1 82 ? 20.060 4.493 -17.323 1.00 89.50 82 PHE A C 1
ATOM 652 O O . PHE A 1 82 ? 20.813 3.699 -16.768 1.00 89.50 82 PHE A O 1
ATOM 659 N N . SER A 1 83 ? 20.520 5.594 -17.934 1.00 88.06 83 SER A N 1
ATOM 660 C CA . SER A 1 83 ? 21.947 5.970 -17.974 1.00 88.06 83 SER A CA 1
ATOM 661 C C . SER A 1 83 ? 22.487 6.463 -16.628 1.00 88.06 83 SER A C 1
ATOM 663 O O . SER A 1 83 ? 23.691 6.429 -16.378 1.00 88.06 83 SER A O 1
ATOM 665 N N . TYR A 1 84 ? 21.606 6.917 -15.732 1.00 89.94 84 TYR A N 1
ATOM 666 C CA . TYR A 1 84 ? 21.958 7.378 -14.394 1.00 89.94 84 TYR A CA 1
ATOM 667 C C . TYR A 1 84 ? 21.035 6.759 -13.343 1.00 89.94 84 TYR A C 1
ATOM 669 O O . TYR A 1 84 ? 19.829 6.637 -13.536 1.00 89.94 84 TYR A O 1
ATOM 677 N N . TYR A 1 85 ? 21.588 6.361 -12.198 1.00 89.69 85 TYR A N 1
ATOM 678 C CA . TYR A 1 85 ? 20.835 5.555 -11.235 1.00 89.69 85 TYR A CA 1
ATOM 679 C C . TYR A 1 85 ? 19.591 6.270 -10.653 1.00 89.69 85 TYR A C 1
ATOM 681 O O . TYR A 1 85 ? 18.515 5.679 -10.658 1.00 89.69 85 TYR A O 1
ATOM 689 N N . PRO A 1 86 ? 19.649 7.549 -10.235 1.00 91.25 86 PRO A N 1
ATOM 690 C CA . PRO A 1 86 ? 18.454 8.312 -9.869 1.00 91.25 86 PRO A CA 1
ATOM 691 C C . PRO A 1 86 ? 17.368 8.393 -10.949 1.00 91.25 86 PRO A C 1
ATOM 693 O O . PRO A 1 86 ? 16.190 8.272 -10.622 1.00 91.25 86 PRO A O 1
ATOM 696 N N . THR A 1 87 ? 17.722 8.566 -12.226 1.00 90.38 87 THR A N 1
ATOM 697 C CA . THR A 1 87 ? 16.717 8.584 -13.303 1.00 90.38 87 THR A CA 1
ATOM 698 C C . THR A 1 87 ? 16.149 7.186 -13.546 1.00 90.38 87 THR A C 1
ATOM 700 O O . THR A 1 87 ? 14.943 7.058 -13.744 1.00 90.38 87 THR A O 1
ATOM 703 N N . ALA A 1 88 ? 16.963 6.136 -13.385 1.00 92.12 88 ALA A N 1
ATOM 704 C CA . ALA A 1 88 ? 16.514 4.746 -13.421 1.00 92.12 88 ALA A CA 1
ATOM 705 C C . ALA A 1 88 ? 15.497 4.438 -12.309 1.00 92.12 88 ALA A C 1
ATOM 707 O O . ALA A 1 88 ? 14.514 3.734 -12.549 1.00 92.12 88 ALA A O 1
ATOM 708 N N . MET A 1 89 ? 15.690 4.987 -11.101 1.00 93.00 89 MET A N 1
ATOM 709 C CA . MET A 1 89 ? 14.711 4.864 -10.013 1.00 93.00 89 MET A CA 1
ATOM 710 C C . MET A 1 89 ? 13.370 5.488 -10.393 1.00 93.00 89 MET A C 1
ATOM 712 O O . MET A 1 89 ? 12.335 4.856 -10.205 1.00 93.00 89 MET A O 1
ATOM 716 N N . VAL A 1 90 ? 13.386 6.712 -10.933 1.00 92.00 90 VAL A N 1
ATOM 717 C CA . VAL A 1 90 ? 12.161 7.417 -11.338 1.00 92.00 90 VAL A CA 1
ATOM 718 C C . VAL A 1 90 ? 11.455 6.672 -12.474 1.00 92.00 90 VAL A C 1
ATOM 720 O O . VAL A 1 90 ? 10.252 6.442 -12.390 1.00 92.00 90 VAL A O 1
ATOM 723 N N . ALA A 1 91 ? 12.197 6.223 -13.489 1.00 91.56 91 ALA A N 1
ATOM 724 C CA . ALA A 1 91 ? 11.647 5.438 -14.592 1.00 91.56 91 ALA A CA 1
ATOM 725 C C . ALA A 1 91 ? 11.004 4.129 -14.099 1.00 91.56 91 ALA A C 1
ATOM 727 O O . ALA A 1 91 ? 9.885 3.804 -14.481 1.00 91.56 91 ALA A O 1
ATOM 728 N N . THR A 1 92 ? 11.667 3.414 -13.185 1.00 93.50 92 THR A N 1
ATOM 729 C CA . THR A 1 92 ? 11.141 2.163 -12.607 1.00 93.50 92 THR A CA 1
ATOM 730 C C . THR A 1 92 ? 9.941 2.411 -11.693 1.00 93.50 92 THR A C 1
ATOM 732 O O . THR A 1 92 ? 9.021 1.600 -11.642 1.00 93.50 92 THR A O 1
ATOM 735 N N . TYR A 1 93 ? 9.904 3.537 -10.979 1.00 92.50 93 TYR A N 1
ATOM 736 C CA . TYR A 1 93 ? 8.734 3.933 -10.197 1.00 92.50 93 TYR A CA 1
ATOM 737 C C . TYR A 1 93 ? 7.498 4.130 -11.089 1.00 92.50 93 TYR A C 1
ATOM 739 O O . TYR A 1 93 ? 6.407 3.688 -10.725 1.00 92.50 93 TYR A O 1
ATOM 747 N N . PHE A 1 94 ? 7.659 4.712 -12.282 1.00 92.06 94 PHE A N 1
ATOM 748 C CA . PHE A 1 94 ? 6.554 4.888 -13.231 1.00 92.06 94 PHE A CA 1
ATOM 749 C C . PHE A 1 94 ? 5.999 3.581 -13.809 1.00 92.06 94 PHE A C 1
ATOM 751 O O . PHE A 1 94 ? 4.852 3.565 -14.261 1.00 92.06 94 PHE A O 1
ATOM 758 N N . TRP A 1 95 ? 6.707 2.456 -13.668 1.00 91.50 95 TRP A N 1
ATOM 759 C CA . TRP A 1 95 ? 6.159 1.140 -14.014 1.00 91.50 95 TRP A CA 1
ATOM 760 C C . TRP A 1 95 ? 4.913 0.794 -13.199 1.00 91.50 95 TRP A C 1
ATOM 762 O O . TRP A 1 95 ? 4.061 0.047 -13.674 1.00 91.50 95 TRP A O 1
ATOM 772 N N . LEU A 1 96 ? 4.766 1.360 -11.994 1.00 88.88 96 LEU A N 1
ATOM 773 C CA . LEU A 1 96 ? 3.554 1.205 -11.187 1.00 88.88 96 LEU A CA 1
ATOM 774 C C . LEU A 1 96 ? 2.299 1.718 -11.908 1.00 88.88 96 LEU A C 1
ATOM 776 O O . LEU A 1 96 ? 1.214 1.197 -11.663 1.00 88.88 96 LEU A O 1
ATOM 780 N N . ASN A 1 97 ? 2.451 2.698 -12.802 1.00 86.44 97 ASN A N 1
ATOM 781 C CA . ASN A 1 97 ? 1.373 3.251 -13.625 1.00 86.44 97 ASN A CA 1
ATOM 782 C C . ASN A 1 97 ? 1.243 2.547 -14.987 1.00 86.44 97 ASN A C 1
ATOM 784 O O . ASN A 1 97 ? 0.417 2.944 -15.804 1.00 86.44 97 ASN A O 1
ATOM 788 N N . GLY A 1 98 ? 2.056 1.519 -15.244 1.00 84.06 98 GLY A N 1
ATOM 789 C CA . GLY A 1 98 ? 2.087 0.802 -16.516 1.00 84.06 98 GLY A CA 1
ATOM 790 C C . GLY A 1 98 ? 2.930 1.465 -17.606 1.00 84.06 98 GLY A C 1
ATOM 791 O O . GLY A 1 98 ? 2.883 1.014 -18.749 1.00 84.06 98 GLY A O 1
ATOM 792 N N . ASP A 1 99 ? 3.700 2.503 -17.278 1.00 87.75 99 ASP A N 1
ATOM 793 C CA . ASP A 1 99 ? 4.618 3.140 -18.220 1.00 87.75 99 ASP A CA 1
ATOM 794 C C . ASP A 1 99 ? 5.959 2.394 -18.234 1.00 87.75 99 ASP A C 1
ATOM 796 O O . ASP A 1 99 ? 6.711 2.436 -17.264 1.00 87.75 99 ASP A O 1
ATOM 800 N N . PHE A 1 100 ? 6.243 1.675 -19.322 1.00 86.44 100 PHE A N 1
ATOM 801 C CA . PHE A 1 100 ? 7.450 0.860 -19.493 1.00 86.44 100 PHE A CA 1
ATOM 802 C C . PHE A 1 100 ? 8.316 1.390 -20.646 1.00 86.44 100 PHE A C 1
ATOM 804 O O . PHE A 1 100 ? 8.579 0.663 -21.606 1.00 86.44 100 PHE A O 1
ATOM 811 N N . VAL A 1 101 ? 8.789 2.638 -20.536 1.00 83.31 101 VAL A N 1
ATOM 812 C CA . VAL A 1 101 ? 9.605 3.345 -21.551 1.00 83.31 101 VAL A CA 1
ATOM 813 C C . VAL A 1 101 ? 10.730 2.480 -22.142 1.00 83.31 101 VAL A C 1
ATOM 815 O O . VAL A 1 101 ? 10.950 2.472 -23.351 1.00 83.31 101 VAL A O 1
ATOM 818 N N . GLN A 1 102 ? 11.414 1.668 -21.328 1.00 77.94 102 GLN A N 1
ATOM 819 C CA . GLN A 1 102 ? 12.508 0.821 -21.815 1.00 77.94 102 GLN A CA 1
ATOM 820 C C . GLN A 1 102 ? 12.082 -0.249 -22.827 1.00 77.94 102 GLN A C 1
ATOM 822 O O . GLN A 1 102 ? 12.890 -0.647 -23.665 1.00 77.94 102 GLN A O 1
ATOM 827 N N . ARG A 1 103 ? 10.842 -0.748 -22.753 1.00 81.56 103 ARG A N 1
ATOM 828 C CA . ARG A 1 103 ? 10.359 -1.793 -23.666 1.00 81.56 103 ARG A CA 1
ATOM 829 C C . ARG A 1 103 ? 10.257 -1.261 -25.093 1.00 81.56 103 ARG A C 1
ATOM 831 O O . ARG A 1 103 ? 10.482 -2.018 -26.040 1.00 81.56 103 ARG A O 1
ATOM 838 N N . ASP A 1 104 ? 9.928 0.016 -25.228 1.00 81.00 104 ASP A N 1
ATOM 839 C CA . ASP A 1 104 ? 9.695 0.654 -26.517 1.00 81.00 104 ASP A CA 1
ATOM 840 C C . ASP A 1 104 ? 11.016 1.162 -27.119 1.00 81.00 104 ASP A C 1
ATOM 842 O O . ASP A 1 104 ? 11.209 1.075 -28.328 1.00 81.00 104 ASP A O 1
ATOM 846 N N . SER A 1 105 ? 11.972 1.573 -26.277 1.00 78.56 105 SER A N 1
ATOM 847 C CA . SER A 1 105 ? 13.273 2.094 -26.719 1.00 78.56 105 SER A CA 1
ATOM 848 C C . SER A 1 105 ? 14.334 1.018 -27.000 1.00 78.56 105 SER A C 1
ATOM 850 O O . SER A 1 105 ? 15.114 1.160 -27.945 1.00 78.56 105 SER A O 1
ATOM 852 N N . PHE A 1 106 ? 14.393 -0.067 -26.215 1.00 83.44 106 PHE A N 1
ATOM 853 C CA . PHE A 1 106 ? 15.508 -1.027 -26.268 1.00 83.44 106 PHE A CA 1
ATOM 854 C C . PHE A 1 106 ? 15.153 -2.347 -26.956 1.00 83.44 106 PHE A C 1
ATOM 856 O O . PHE A 1 106 ? 14.147 -2.986 -26.648 1.00 83.44 106 PHE A O 1
ATOM 863 N N . ASP A 1 107 ? 16.039 -2.798 -27.849 1.00 82.12 107 ASP A N 1
ATOM 864 C CA . ASP A 1 107 ? 15.938 -4.083 -28.549 1.00 82.12 107 ASP A CA 1
ATOM 865 C C . ASP A 1 107 ? 16.752 -5.164 -27.823 1.00 82.12 107 ASP A C 1
ATOM 867 O O . ASP A 1 107 ? 17.837 -5.583 -28.246 1.00 82.12 107 ASP A O 1
ATOM 871 N N . PHE A 1 108 ? 16.264 -5.566 -26.646 1.00 83.94 108 PHE A N 1
ATOM 872 C CA . PHE A 1 108 ? 16.922 -6.579 -25.831 1.00 83.94 108 PHE A CA 1
ATOM 873 C C . PHE A 1 108 ? 15.922 -7.497 -25.128 1.00 83.94 108 PHE A C 1
ATOM 875 O O . PHE A 1 108 ? 15.111 -7.054 -24.320 1.00 83.94 108 PHE A O 1
ATOM 882 N N . TRP A 1 109 ? 16.031 -8.805 -25.375 1.00 85.19 109 TRP A N 1
ATOM 883 C CA . TRP A 1 109 ? 15.090 -9.808 -24.857 1.00 85.19 109 TRP A CA 1
ATOM 884 C C . TRP A 1 109 ? 14.961 -9.791 -23.326 1.00 85.19 109 TRP A C 1
ATOM 886 O O . TRP A 1 109 ? 13.875 -10.000 -22.790 1.00 85.19 109 TRP A O 1
ATOM 896 N N . ALA A 1 110 ? 16.049 -9.511 -22.598 1.00 89.12 110 ALA A N 1
ATOM 897 C CA . ALA A 1 110 ? 15.996 -9.495 -21.140 1.00 89.12 110 ALA A CA 1
ATOM 898 C C . ALA A 1 110 ? 15.138 -8.331 -20.616 1.00 89.12 110 ALA A C 1
ATOM 900 O O . ALA A 1 110 ? 14.502 -8.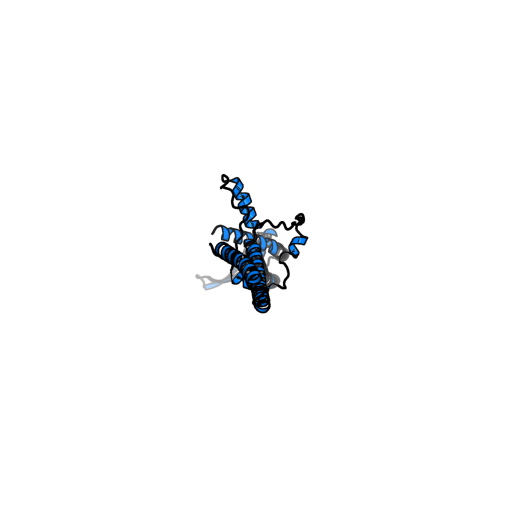476 -19.576 1.00 89.12 110 ALA A O 1
ATOM 901 N N . VAL A 1 111 ? 15.061 -7.209 -21.348 1.00 88.88 111 VAL A N 1
ATOM 902 C CA . VAL A 1 111 ? 14.183 -6.080 -20.996 1.00 88.88 111 VAL A CA 1
ATOM 903 C C . VAL A 1 111 ? 12.726 -6.524 -21.004 1.00 88.88 111 VAL A C 1
ATOM 905 O O . VAL A 1 111 ? 11.983 -6.184 -20.085 1.00 88.88 111 VAL A O 1
ATOM 908 N N . GLU A 1 112 ? 12.326 -7.325 -21.992 1.00 88.56 112 GLU A N 1
ATOM 909 C CA . GLU A 1 112 ? 10.965 -7.860 -22.091 1.00 88.56 112 GLU A CA 1
ATOM 910 C C . GLU A 1 112 ? 10.654 -8.813 -20.932 1.00 88.56 112 GLU A C 1
ATOM 912 O O . GLU A 1 112 ? 9.620 -8.673 -20.279 1.00 88.56 112 GLU A O 1
ATOM 917 N N . VAL A 1 113 ? 11.580 -9.722 -20.611 1.00 91.50 113 VAL A N 1
ATOM 918 C CA . VAL A 1 113 ? 11.425 -10.679 -19.503 1.00 91.50 113 VAL A CA 1
ATOM 919 C C . VAL A 1 113 ? 11.329 -9.967 -18.152 1.00 91.50 113 VAL A C 1
ATOM 921 O O . VAL A 1 113 ? 10.397 -10.223 -17.389 1.00 91.50 113 VAL A O 1
ATOM 924 N N . PHE A 1 114 ? 12.250 -9.048 -17.847 1.00 90.56 114 PHE A N 1
ATOM 925 C CA . PHE A 1 114 ? 12.221 -8.317 -16.579 1.00 90.56 114 PHE A CA 1
ATOM 926 C C . PHE A 1 114 ? 11.009 -7.390 -16.470 1.00 90.56 114 PHE A C 1
ATOM 928 O O . PHE A 1 114 ? 10.430 -7.299 -15.391 1.00 90.56 114 PHE A O 1
ATOM 935 N N . SER A 1 115 ? 10.583 -6.753 -17.567 1.00 90.50 115 SER A N 1
ATOM 936 C CA . SER A 1 115 ? 9.376 -5.915 -17.567 1.00 90.50 115 SER A CA 1
ATOM 937 C C . SER A 1 115 ? 8.112 -6.749 -17.328 1.00 90.50 115 SER A C 1
ATOM 939 O O . SER A 1 115 ? 7.229 -6.319 -16.589 1.00 90.50 115 SER A O 1
ATOM 941 N N . LEU A 1 116 ? 8.037 -7.971 -17.872 1.00 91.69 116 LEU A N 1
ATOM 942 C CA . LEU A 1 116 ? 6.938 -8.903 -17.604 1.00 91.69 116 LEU A CA 1
ATOM 943 C C . LEU A 1 116 ? 6.913 -9.340 -16.134 1.00 91.69 116 LEU A C 1
ATOM 945 O O . LEU A 1 116 ? 5.866 -9.271 -15.489 1.00 91.69 116 LEU A O 1
ATOM 949 N N . ILE A 1 117 ? 8.064 -9.745 -15.585 1.00 92.56 117 ILE A N 1
ATOM 950 C CA . ILE A 1 117 ? 8.182 -10.132 -14.171 1.00 92.56 117 ILE A CA 1
ATOM 951 C C . ILE A 1 117 ? 7.778 -8.964 -13.269 1.00 92.56 117 ILE A C 1
ATOM 953 O O . ILE A 1 117 ? 6.998 -9.147 -12.335 1.00 92.56 117 ILE A O 1
ATOM 957 N N . ALA A 1 118 ? 8.274 -7.763 -13.560 1.00 90.88 118 ALA A N 1
ATOM 958 C CA . ALA A 1 118 ? 7.967 -6.569 -12.791 1.00 90.88 118 ALA A CA 1
ATOM 959 C C . ALA A 1 118 ? 6.485 -6.183 -12.888 1.00 90.88 118 ALA A C 1
ATOM 961 O O . ALA A 1 118 ? 5.891 -5.827 -11.877 1.00 90.88 118 ALA A O 1
ATOM 962 N N . SER A 1 119 ? 5.854 -6.312 -14.056 1.00 92.25 119 SER A N 1
ATOM 963 C CA . SER A 1 119 ? 4.415 -6.072 -14.217 1.00 92.25 119 SER A CA 1
ATOM 964 C C . SER A 1 119 ? 3.573 -7.023 -13.354 1.00 92.25 119 SER A C 1
ATOM 966 O O . SER A 1 119 ? 2.683 -6.590 -12.618 1.00 92.25 119 SER A O 1
ATOM 968 N N . ILE A 1 120 ? 3.890 -8.319 -13.356 1.00 93.00 120 ILE A N 1
ATOM 969 C CA . ILE A 1 120 ? 3.177 -9.293 -12.518 1.00 93.00 120 ILE A CA 1
ATOM 970 C C . ILE A 1 120 ? 3.439 -9.010 -11.035 1.00 93.00 120 ILE A C 1
ATOM 972 O O . ILE A 1 120 ? 2.508 -8.923 -10.238 1.00 93.00 120 ILE A O 1
ATOM 976 N N . LEU A 1 121 ? 4.701 -8.843 -10.647 1.00 92.94 121 LEU A N 1
ATOM 977 C CA . LEU A 1 121 ? 5.077 -8.732 -9.243 1.00 92.94 121 LEU A CA 1
ATOM 978 C C . LEU A 1 121 ? 4.721 -7.364 -8.648 1.00 92.94 121 LEU A C 1
ATOM 980 O O . LEU A 1 121 ? 3.992 -7.311 -7.663 1.00 92.94 121 LEU A O 1
ATOM 984 N N . LEU A 1 122 ? 5.205 -6.263 -9.232 1.00 90.44 122 LEU A N 1
ATOM 985 C CA . LEU A 1 122 ? 4.992 -4.910 -8.706 1.00 90.44 122 LEU A CA 1
ATOM 986 C C . LEU A 1 122 ? 3.550 -4.451 -8.911 1.00 90.44 122 LEU A C 1
ATOM 988 O O . LEU A 1 122 ? 2.905 -4.030 -7.955 1.00 90.44 122 LEU A O 1
ATOM 992 N N . VAL A 1 123 ? 3.049 -4.524 -10.147 1.00 89.12 123 VAL A N 1
ATOM 993 C CA . VAL A 1 123 ? 1.748 -3.935 -10.498 1.00 89.12 123 VAL A CA 1
ATOM 994 C C . VAL A 1 123 ? 0.613 -4.856 -10.074 1.00 89.12 123 VAL A C 1
ATOM 996 O O . VAL A 1 123 ? -0.324 -4.413 -9.428 1.00 89.12 123 VAL A O 1
ATOM 999 N N . THR A 1 124 ? 0.696 -6.153 -10.368 1.00 90.00 124 THR A N 1
ATOM 1000 C CA . THR A 1 124 ? -0.434 -7.053 -10.088 1.00 90.00 124 THR A CA 1
ATOM 1001 C C . THR A 1 124 ? -0.429 -7.554 -8.648 1.00 90.00 124 THR A C 1
ATOM 1003 O O . THR A 1 124 ? -1.437 -7.444 -7.961 1.00 90.00 124 THR A O 1
ATOM 1006 N N . ILE A 1 125 ? 0.672 -8.119 -8.154 1.00 93.75 125 ILE A N 1
ATOM 1007 C CA . ILE A 1 125 ? 0.683 -8.759 -6.831 1.00 93.75 125 ILE A CA 1
ATOM 1008 C C . ILE A 1 125 ? 0.810 -7.713 -5.721 1.00 93.75 125 ILE A C 1
ATOM 1010 O O . ILE A 1 125 ? -0.045 -7.649 -4.837 1.00 93.75 125 ILE A O 1
ATOM 1014 N N . LEU A 1 126 ? 1.853 -6.880 -5.759 1.00 92.62 126 LEU A N 1
ATOM 1015 C CA . LEU A 1 126 ? 2.167 -5.976 -4.651 1.00 92.62 126 LEU A CA 1
ATOM 1016 C C . LEU A 1 126 ? 1.151 -4.838 -4.496 1.00 92.62 126 LEU A C 1
ATOM 1018 O O . LEU A 1 126 ? 0.807 -4.519 -3.357 1.00 92.62 126 LEU A O 1
ATOM 1022 N N . GLN A 1 127 ? 0.602 -4.271 -5.581 1.00 90.44 127 GLN A N 1
ATOM 1023 C CA . GLN A 1 127 ? -0.481 -3.281 -5.454 1.00 90.44 127 GLN A CA 1
ATOM 1024 C C . GLN A 1 127 ? -1.767 -3.910 -4.905 1.00 90.44 127 GLN A C 1
ATOM 1026 O O . GLN A 1 127 ? -2.376 -3.344 -3.999 1.00 90.44 127 GLN A O 1
ATOM 1031 N N . ASN A 1 128 ? -2.162 -5.099 -5.372 1.00 91.75 128 ASN A N 1
ATOM 1032 C CA . ASN A 1 128 ? -3.367 -5.763 -4.858 1.00 91.75 128 ASN A CA 1
ATOM 1033 C C . ASN A 1 128 ? -3.210 -6.195 -3.391 1.00 91.75 128 ASN A C 1
ATOM 1035 O O . ASN A 1 128 ? -4.155 -6.075 -2.604 1.00 91.75 128 ASN A O 1
ATOM 1039 N N . MET A 1 129 ? -2.011 -6.627 -2.987 1.00 92.25 129 MET A N 1
ATOM 1040 C CA . MET A 1 129 ? -1.692 -6.860 -1.578 1.00 92.25 129 MET A CA 1
ATOM 1041 C C . MET A 1 129 ? -1.741 -5.566 -0.765 1.00 92.25 129 MET A C 1
ATOM 1043 O O . MET A 1 129 ? -2.311 -5.576 0.323 1.00 92.25 129 MET A O 1
ATOM 1047 N N . LEU A 1 130 ? -1.206 -4.454 -1.287 1.00 92.06 130 LEU A N 1
ATOM 1048 C CA . LEU A 1 130 ? -1.262 -3.152 -0.621 1.00 92.06 130 LEU A CA 1
ATOM 1049 C C . LEU A 1 130 ? -2.711 -2.724 -0.371 1.00 92.06 130 LEU A C 1
ATOM 1051 O O . LEU A 1 130 ? -3.048 -2.343 0.746 1.00 92.06 130 LEU A O 1
ATOM 1055 N N . ILE A 1 131 ? -3.564 -2.810 -1.394 1.00 90.56 131 ILE A N 1
ATOM 1056 C CA . ILE A 1 131 ? -4.981 -2.433 -1.315 1.00 90.56 131 ILE A CA 1
ATOM 1057 C C . ILE A 1 131 ? -5.703 -3.302 -0.282 1.00 90.56 131 ILE A C 1
ATOM 1059 O O . ILE A 1 131 ? -6.394 -2.775 0.588 1.00 90.56 131 ILE A O 1
ATOM 1063 N N . THR A 1 132 ? -5.498 -4.620 -0.329 1.00 92.06 132 THR A N 1
ATOM 1064 C CA . THR A 1 132 ? -6.113 -5.561 0.622 1.00 92.06 132 THR A CA 1
ATOM 1065 C C . THR A 1 132 ? -5.644 -5.295 2.052 1.00 92.06 132 THR A C 1
ATOM 1067 O O . THR A 1 132 ? -6.452 -5.251 2.979 1.00 92.06 132 THR A O 1
ATOM 1070 N N . PHE A 1 133 ? -4.345 -5.055 2.237 1.00 90.44 133 PHE A N 1
ATOM 1071 C CA . PHE A 1 133 ? -3.763 -4.737 3.535 1.00 90.44 133 PHE A CA 1
ATOM 1072 C C . PHE A 1 133 ? -4.297 -3.407 4.088 1.00 90.44 133 PHE A C 1
ATOM 1074 O O . PHE A 1 133 ? -4.740 -3.357 5.235 1.00 90.44 133 PHE A O 1
ATOM 1081 N N . MET A 1 134 ? -4.338 -2.347 3.270 1.00 89.19 134 MET A N 1
ATOM 1082 C CA . MET A 1 134 ? -4.943 -1.064 3.652 1.00 89.19 134 MET A CA 1
ATOM 1083 C C . MET A 1 134 ? -6.425 -1.216 4.006 1.00 89.19 134 MET A C 1
ATOM 1085 O O . MET A 1 134 ? -6.872 -0.611 4.978 1.00 89.19 134 MET A O 1
ATOM 1089 N N . GLY A 1 135 ? -7.171 -2.036 3.259 1.00 87.81 135 GLY A N 1
ATOM 1090 C CA . GLY A 1 135 ? -8.576 -2.338 3.533 1.00 87.81 135 GLY A CA 1
ATOM 1091 C C . GLY A 1 135 ? -8.782 -2.991 4.901 1.00 87.81 135 GLY A C 1
ATOM 1092 O O . GLY A 1 135 ? -9.598 -2.513 5.688 1.00 87.81 135 GLY A O 1
ATOM 1093 N N . GLY A 1 136 ? -7.988 -4.016 5.229 1.00 86.31 136 GLY A N 1
ATOM 1094 C CA . GLY A 1 136 ? -8.047 -4.678 6.538 1.00 86.31 136 GLY A CA 1
ATOM 1095 C C . GLY A 1 136 ? -7.686 -3.742 7.698 1.00 86.31 136 GLY A C 1
ATOM 1096 O O . GLY A 1 136 ? -8.399 -3.679 8.700 1.00 86.31 136 GLY A O 1
ATOM 1097 N N . VAL A 1 137 ? -6.625 -2.941 7.543 1.00 86.00 137 VAL A N 1
ATOM 1098 C CA . VAL A 1 137 ? -6.224 -1.946 8.555 1.00 86.00 137 VAL A CA 1
ATOM 1099 C C . VAL A 1 137 ? -7.284 -0.851 8.714 1.00 86.00 137 VAL A C 1
ATOM 1101 O O . VAL A 1 137 ? -7.534 -0.400 9.832 1.00 86.00 137 VAL A O 1
ATOM 1104 N N . TYR A 1 138 ? -7.929 -0.420 7.626 1.00 84.25 138 TYR A N 1
ATOM 1105 C CA . TYR A 1 138 ? -9.023 0.549 7.682 1.00 84.25 138 TYR A CA 1
ATOM 1106 C C . TYR A 1 138 ? -10.215 0.006 8.476 1.00 84.25 138 TYR A C 1
ATOM 1108 O O . TYR A 1 138 ? -10.759 0.724 9.313 1.00 84.25 138 TYR A O 1
ATOM 1116 N N . GLU A 1 139 ? -10.608 -1.252 8.271 1.00 81.81 139 GLU A N 1
ATOM 1117 C CA . GLU A 1 139 ? -11.715 -1.871 9.008 1.00 81.81 139 GLU A CA 1
ATOM 1118 C C . GLU A 1 139 ? -11.420 -1.958 10.517 1.00 81.81 139 GLU A C 1
ATOM 1120 O O . GLU A 1 139 ? -12.257 -1.603 11.360 1.00 81.81 139 GLU A O 1
ATOM 1125 N N . GLU A 1 140 ? -10.189 -2.328 10.875 1.00 77.94 140 GLU A N 1
ATOM 1126 C CA . GLU A 1 140 ? -9.721 -2.342 12.262 1.00 77.94 140 GLU A CA 1
ATOM 1127 C C . GLU A 1 140 ? -9.662 -0.926 12.869 1.00 77.94 140 GLU A C 1
ATOM 1129 O O . GLU A 1 140 ? -10.089 -0.698 14.005 1.00 77.94 140 GLU A O 1
ATOM 1134 N N . ALA A 1 141 ? -9.187 0.065 12.113 1.00 70.56 141 ALA A N 1
ATOM 1135 C CA . ALA A 1 141 ? -9.160 1.457 12.553 1.00 70.56 141 ALA A CA 1
ATOM 1136 C C . ALA A 1 141 ? -10.575 2.036 12.698 1.00 70.56 141 ALA A C 1
ATOM 1138 O O . ALA A 1 141 ? -10.842 2.762 13.654 1.00 70.56 141 ALA A O 1
ATOM 1139 N N . ALA A 1 142 ? -11.506 1.687 11.809 1.00 72.88 142 ALA A N 1
ATOM 1140 C CA . ALA A 1 142 ? -12.893 2.137 11.850 1.00 72.88 142 ALA A CA 1
ATOM 1141 C C . ALA A 1 142 ? -13.640 1.558 13.059 1.00 72.88 142 ALA A C 1
ATOM 1143 O O . ALA A 1 142 ? -14.365 2.280 13.748 1.00 72.88 142 ALA A O 1
ATOM 1144 N N . THR A 1 143 ? -13.437 0.273 13.365 1.00 72.88 143 THR A N 1
ATOM 1145 C CA . THR A 1 143 ? -14.010 -0.373 14.559 1.00 72.88 143 THR A CA 1
ATOM 1146 C C . THR A 1 143 ? -13.437 0.219 15.849 1.00 72.88 143 THR A C 1
ATOM 1148 O O . THR A 1 143 ? -14.207 0.626 16.724 1.00 72.88 143 THR A O 1
ATOM 1151 N N . LYS A 1 144 ? -12.111 0.388 15.935 1.00 65.38 144 LYS A N 1
ATOM 1152 C CA . LYS A 1 144 ? -11.446 1.048 17.072 1.00 65.38 144 LYS A CA 1
ATOM 1153 C C . LYS A 1 144 ? -11.801 2.528 17.197 1.00 65.38 144 LYS A C 1
ATOM 1155 O O . LYS A 1 144 ? -11.944 3.019 18.309 1.00 65.38 144 LYS A O 1
ATOM 1160 N N . GLY A 1 145 ? -11.982 3.244 16.090 1.00 58.91 145 GLY A N 1
ATOM 1161 C CA . GLY A 1 145 ? -12.367 4.655 16.080 1.00 58.91 145 GLY A CA 1
ATOM 1162 C C . GLY A 1 145 ? -13.807 4.883 16.511 1.00 58.91 145 GLY A C 1
ATOM 1163 O O . GLY A 1 145 ? -14.056 5.794 17.290 1.00 58.91 145 GLY A O 1
ATOM 1164 N N . ARG A 1 146 ? -14.742 4.014 16.099 1.00 61.25 146 ARG A N 1
ATOM 1165 C CA . ARG A 1 146 ? -16.104 4.017 16.653 1.00 61.25 146 ARG A CA 1
ATOM 1166 C C . ARG A 1 146 ? -16.072 3.795 18.163 1.00 61.25 146 ARG A C 1
ATOM 1168 O O . ARG A 1 146 ? -16.733 4.518 18.892 1.00 61.25 146 ARG A O 1
ATOM 1175 N N . GLN A 1 147 ? -15.245 2.867 18.644 1.00 58.47 147 GLN A N 1
ATOM 1176 C CA . GLN A 1 147 ? -15.061 2.645 20.080 1.00 58.47 147 GLN A CA 1
ATOM 1177 C C . GLN A 1 147 ? -14.355 3.822 20.786 1.00 58.47 147 GLN A C 1
ATOM 1179 O O . GLN A 1 147 ? -14.656 4.105 21.942 1.00 58.47 147 GLN A O 1
ATOM 1184 N N . ALA A 1 148 ? -13.441 4.526 20.108 1.00 51.25 148 ALA A N 1
ATOM 1185 C CA . ALA A 1 148 ? -12.735 5.698 20.626 1.00 51.25 148 ALA A CA 1
ATOM 1186 C C . ALA A 1 148 ? -13.598 6.969 20.660 1.00 51.25 148 ALA A C 1
ATOM 1188 O O . ALA A 1 148 ? -13.419 7.773 21.567 1.00 51.25 148 ALA A O 1
ATOM 1189 N N . LEU A 1 149 ? -14.561 7.122 19.747 1.00 51.59 149 LEU A N 1
ATOM 1190 C CA . LEU A 1 149 ? -15.566 8.189 19.788 1.00 51.59 149 LEU A CA 1
ATOM 1191 C C . LEU A 1 149 ? -16.437 8.089 21.051 1.00 51.59 149 LEU A C 1
ATOM 1193 O O . LEU A 1 149 ? -16.817 9.098 21.633 1.00 51.59 149 LEU A O 1
ATOM 1197 N N . PHE A 1 150 ? -16.698 6.864 21.518 1.00 51.41 150 PHE A N 1
ATOM 1198 C CA . PHE A 1 150 ? -17.363 6.612 22.799 1.00 51.41 150 PHE A CA 1
ATOM 1199 C C . PHE A 1 150 ? -16.415 6.673 24.008 1.00 51.41 150 PHE A C 1
ATOM 1201 O O . PHE A 1 150 ? -16.860 6.493 25.142 1.00 51.41 150 PHE A O 1
ATOM 1208 N N . ARG A 1 151 ? -15.107 6.914 23.817 1.00 54.25 151 ARG A N 1
ATOM 1209 C CA . ARG A 1 151 ? -14.176 7.086 24.939 1.00 54.25 151 ARG A CA 1
ATOM 1210 C C . ARG A 1 151 ? -14.206 8.530 25.418 1.00 54.25 151 ARG A C 1
ATOM 1212 O O . ARG A 1 151 ? -13.744 9.437 24.730 1.00 54.25 151 ARG A O 1
ATOM 1219 N N . ALA A 1 152 ? -14.595 8.681 26.682 1.00 52.06 152 ALA A N 1
ATOM 1220 C CA . ALA A 1 152 ? -14.515 9.895 27.492 1.00 52.06 152 ALA A CA 1
ATOM 1221 C C . ALA A 1 152 ? -13.172 10.650 27.404 1.00 52.06 152 ALA A C 1
ATOM 1223 O O . ALA A 1 152 ? -13.122 11.826 27.719 1.00 52.06 152 ALA A O 1
ATOM 1224 N N . ASN A 1 153 ? -12.090 10.022 26.932 1.00 54.03 153 ASN A N 1
ATOM 1225 C CA . ASN A 1 153 ? -10.784 10.660 26.774 1.00 54.03 153 ASN A CA 1
ATOM 1226 C C . ASN A 1 153 ? -10.746 11.736 25.666 1.00 54.03 153 ASN A C 1
ATOM 1228 O O . ASN A 1 153 ? -10.010 12.709 25.782 1.00 54.03 153 ASN A O 1
ATOM 1232 N N . GLN A 1 154 ? -11.530 11.591 24.587 1.00 55.16 154 GLN A N 1
ATOM 1233 C CA . GLN A 1 154 ? -11.639 12.649 23.567 1.00 55.16 154 GLN A CA 1
ATOM 1234 C C . GLN A 1 154 ? -12.454 13.843 24.084 1.00 55.16 154 GLN A C 1
ATOM 1236 O O . GLN A 1 154 ? -12.108 14.982 23.785 1.00 55.16 154 GLN A O 1
ATOM 1241 N N . ILE A 1 155 ? -13.469 13.574 24.912 1.00 55.12 155 ILE A N 1
ATOM 1242 C CA . ILE A 1 155 ? -14.261 14.587 25.624 1.00 55.12 155 ILE A CA 1
ATOM 1243 C C . ILE A 1 155 ? -13.384 15.303 26.660 1.00 55.12 155 ILE A C 1
ATOM 1245 O O . ILE A 1 155 ? -13.298 16.521 26.629 1.00 55.12 155 ILE A O 1
ATOM 1249 N N . ALA A 1 156 ? -12.623 14.565 27.472 1.00 56.72 156 ALA A N 1
ATOM 1250 C CA . ALA A 1 156 ? -11.701 15.124 28.460 1.00 56.72 156 ALA A CA 1
ATOM 1251 C C . ALA A 1 156 ? -10.591 15.977 27.822 1.00 56.72 156 ALA A C 1
ATOM 1253 O O . ALA A 1 156 ? -10.254 17.040 28.334 1.00 56.72 156 ALA A O 1
ATOM 1254 N N . ASN A 1 157 ? -10.036 15.554 26.680 1.00 54.28 157 ASN A N 1
ATOM 1255 C CA . ASN A 1 157 ? -9.068 16.372 25.945 1.00 54.28 157 ASN A CA 1
ATOM 1256 C C . ASN A 1 157 ? -9.716 17.630 25.344 1.00 54.28 157 ASN A C 1
ATOM 1258 O O . ASN A 1 157 ? -9.094 18.688 25.342 1.00 54.28 157 ASN A O 1
ATOM 1262 N N . TYR A 1 158 ? -10.952 17.534 24.847 1.00 54.59 158 TYR A N 1
ATOM 1263 C CA . TYR A 1 158 ? -11.710 18.689 24.363 1.00 54.59 158 TYR A CA 1
ATOM 1264 C C . TYR A 1 158 ? -12.023 19.683 25.495 1.00 54.59 158 TYR A C 1
ATOM 1266 O O . TYR A 1 158 ? -11.786 20.877 25.329 1.00 54.59 158 TYR A O 1
ATOM 1274 N N . GLU A 1 159 ? -12.456 19.198 26.662 1.00 54.25 159 GLU A N 1
ATOM 1275 C CA . GLU A 1 159 ? -12.682 19.990 27.879 1.00 54.25 159 GLU A CA 1
ATOM 1276 C C . GLU A 1 159 ? -11.386 20.658 28.366 1.00 54.25 159 GLU A C 1
ATOM 1278 O O . GLU A 1 159 ? -11.368 21.860 28.628 1.00 54.25 159 GLU A O 1
ATOM 1283 N N . ALA A 1 160 ? -10.262 19.930 28.379 1.00 55.22 160 ALA A N 1
ATOM 1284 C CA . ALA A 1 160 ? -8.962 20.467 28.783 1.00 55.22 160 ALA A CA 1
ATOM 1285 C C . ALA A 1 160 ? -8.477 21.626 27.890 1.00 55.22 160 ALA A C 1
ATOM 1287 O O . ALA A 1 160 ? -7.904 22.590 28.397 1.00 55.22 160 ALA A O 1
ATOM 1288 N N . PHE A 1 161 ? -8.721 21.566 26.574 1.00 47.22 161 PHE A N 1
ATOM 1289 C CA . PHE A 1 161 ? -8.394 22.666 25.656 1.00 47.22 161 PHE A CA 1
ATOM 1290 C C . PHE A 1 161 ? -9.387 23.838 25.742 1.00 47.22 161 PHE A C 1
ATOM 1292 O O . PHE A 1 161 ? -8.992 24.982 25.510 1.00 47.22 161 PHE A O 1
ATOM 1299 N N . TYR A 1 162 ? -10.649 23.586 26.102 1.00 48.62 162 TYR A N 1
ATOM 1300 C CA . TYR A 1 162 ? -11.681 24.623 26.225 1.00 48.62 162 TYR A CA 1
ATOM 1301 C C . TYR A 1 162 ? -11.410 25.614 27.367 1.00 48.62 162 TYR A C 1
ATOM 1303 O O . TYR A 1 162 ? -11.721 26.799 27.239 1.00 48.62 162 TYR A O 1
ATOM 1311 N N . HIS A 1 163 ? -10.754 25.168 28.443 1.00 52.69 163 HIS A N 1
ATOM 1312 C CA . HIS A 1 163 ? -10.388 26.017 29.583 1.00 52.69 163 HIS A CA 1
ATOM 1313 C C . HIS A 1 163 ? -9.308 27.076 29.285 1.00 52.69 163 HIS A C 1
ATOM 1315 O O . HIS A 1 163 ? -9.107 27.970 30.104 1.00 52.69 163 HIS A O 1
ATOM 1321 N N . LEU A 1 164 ? -8.608 27.010 28.142 1.00 52.97 164 LEU A N 1
ATOM 1322 C CA . LEU A 1 164 ? -7.529 27.955 27.811 1.00 52.97 164 LEU A CA 1
ATOM 1323 C C . LEU A 1 164 ? -8.014 29.265 27.164 1.00 52.97 164 LEU A C 1
ATOM 1325 O O . LEU A 1 164 ? -7.324 30.273 27.285 1.00 52.97 164 LEU A O 1
ATOM 1329 N N . ASN A 1 165 ? -9.173 29.273 26.491 1.00 48.84 165 ASN A N 1
ATOM 1330 C CA . ASN A 1 165 ? -9.569 30.381 25.602 1.00 48.84 165 ASN A CA 1
ATOM 1331 C C . ASN A 1 165 ? -10.901 31.070 25.947 1.00 48.84 165 ASN A C 1
ATOM 1333 O O . ASN A 1 165 ? -11.243 32.060 25.300 1.00 48.84 165 ASN A O 1
ATOM 1337 N N . PHE A 1 166 ? -11.650 30.596 26.945 1.00 47.19 166 PHE A N 1
ATOM 1338 C CA . PHE A 1 166 ? -12.942 31.179 27.321 1.00 47.19 166 PHE A CA 1
ATOM 1339 C C . PHE A 1 166 ? -13.040 31.378 28.841 1.00 47.19 166 PHE A C 1
ATOM 1341 O O . PHE A 1 166 ? -12.501 30.561 29.591 1.00 47.19 166 PHE A O 1
ATOM 1348 N N . PRO A 1 167 ? -13.704 32.449 29.323 1.00 50.56 167 PRO A N 1
ATOM 1349 C CA . PRO A 1 167 ? -13.983 32.606 30.746 1.00 50.56 167 PRO A CA 1
ATOM 1350 C C . PRO A 1 167 ? -14.809 31.410 31.252 1.00 50.56 167 PRO A C 1
ATOM 1352 O O . PRO A 1 167 ? -15.642 30.896 30.500 1.00 50.56 167 PRO A O 1
ATOM 1355 N N . PRO A 1 168 ? -14.583 30.950 32.496 1.00 49.34 168 PRO A N 1
ATOM 1356 C CA . PRO A 1 168 ? -15.247 29.767 33.025 1.00 49.34 168 PRO A CA 1
ATOM 1357 C C . PRO A 1 168 ? -16.761 29.991 33.038 1.00 49.34 168 PRO A C 1
ATOM 1359 O O . PRO A 1 168 ? -17.261 30.894 33.707 1.00 49.34 168 PRO A O 1
ATOM 1362 N N . ILE A 1 169 ? -17.479 29.173 32.272 1.00 53.81 169 ILE A N 1
ATOM 1363 C CA . ILE A 1 169 ? -18.929 29.026 32.401 1.00 53.81 169 ILE A CA 1
ATOM 1364 C C . ILE A 1 169 ? -19.186 28.385 33.776 1.00 53.81 169 ILE A C 1
ATOM 1366 O O . ILE A 1 169 ? -18.363 27.591 34.241 1.00 53.81 169 ILE A O 1
ATOM 1370 N N . GLU A 1 170 ? -20.267 28.792 34.451 1.00 52.69 170 GLU A N 1
ATOM 1371 C CA . GLU A 1 170 ? -20.691 28.254 35.752 1.00 52.69 170 GLU A CA 1
ATOM 1372 C C . GLU A 1 170 ? -20.522 26.733 35.823 1.00 52.69 170 GLU A C 1
ATOM 1374 O O . GLU A 1 170 ? -20.825 26.026 34.865 1.00 52.69 170 GLU A O 1
ATOM 1379 N N . HIS A 1 171 ? -20.006 26.257 36.961 1.00 50.12 171 HIS A N 1
ATOM 1380 C CA . HIS A 1 171 ? -19.649 24.861 37.192 1.00 50.12 171 HIS A CA 1
ATOM 1381 C C . HIS A 1 171 ? -20.728 23.892 36.694 1.00 50.12 171 HIS A C 1
ATOM 1383 O O . HIS A 1 171 ? -21.816 23.824 37.271 1.00 50.12 171 HIS A O 1
ATOM 1389 N N . ASP A 1 172 ? -20.384 23.091 35.685 1.00 50.44 172 ASP A N 1
ATOM 1390 C CA . ASP A 1 172 ? -21.181 21.931 35.306 1.00 50.44 172 ASP A CA 1
ATOM 1391 C C . ASP A 1 172 ? -21.359 20.993 36.517 1.00 50.44 172 ASP A C 1
ATOM 1393 O O . ASP A 1 172 ? -20.480 20.907 37.392 1.00 50.44 172 ASP A O 1
ATOM 1397 N N . PRO A 1 173 ? -22.504 20.293 36.614 1.00 51.38 173 PRO A N 1
ATOM 1398 C CA . PRO A 1 173 ? -22.784 19.396 37.723 1.00 51.38 173 PRO A CA 1
ATOM 1399 C C . PRO A 1 173 ? -21.650 18.380 37.883 1.00 51.38 173 PRO A C 1
ATOM 1401 O O . PRO A 1 173 ? -21.194 17.770 36.920 1.00 51.38 173 PRO A O 1
ATOM 1404 N N . LYS A 1 174 ? -21.225 18.164 39.136 1.00 52.25 174 LYS A N 1
ATOM 1405 C CA . LYS A 1 174 ? -20.060 17.338 39.511 1.00 52.25 174 LYS A CA 1
ATOM 1406 C C . LYS A 1 174 ? -20.096 15.905 38.948 1.00 52.25 174 LYS A C 1
ATOM 1408 O O . LYS A 1 174 ? -19.058 15.254 38.904 1.00 52.25 174 LYS A O 1
ATOM 1413 N N . TYR A 1 175 ? -21.273 15.439 38.520 1.00 47.81 175 TYR A N 1
ATOM 1414 C CA . TYR A 1 175 ? -21.488 14.191 37.794 1.00 47.81 175 TYR A CA 1
ATOM 1415 C C . TYR A 1 175 ? -22.614 14.365 36.764 1.00 47.81 175 TYR A C 1
ATOM 1417 O O . TYR A 1 175 ? -23.716 14.784 37.119 1.00 47.81 175 TYR A O 1
ATOM 1425 N N . ILE A 1 176 ? -22.364 13.971 35.513 1.00 49.09 176 ILE A N 1
ATOM 1426 C CA . ILE A 1 176 ? -23.399 13.759 34.494 1.00 49.09 176 ILE A CA 1
ATOM 1427 C C . ILE A 1 176 ? -23.602 12.247 34.374 1.00 49.09 176 ILE A C 1
ATOM 1429 O O . ILE A 1 176 ? -22.716 11.535 33.904 1.00 49.09 176 ILE A O 1
ATOM 1433 N N . TYR A 1 177 ? -24.755 11.736 34.805 1.00 39.59 177 TYR A N 1
ATOM 1434 C CA . TYR A 1 177 ? -25.153 10.351 34.555 1.00 39.59 177 TYR A CA 1
ATOM 1435 C C . TYR A 1 177 ? -26.202 10.316 33.441 1.00 39.59 177 TYR A C 1
ATOM 1437 O O . TYR A 1 177 ? -27.272 10.909 33.548 1.00 39.59 177 TYR A O 1
ATOM 1445 N N . TYR A 1 178 ? -25.899 9.603 32.355 1.00 41.16 178 TYR A N 1
ATOM 1446 C CA . TYR A 1 178 ? -26.868 9.311 31.301 1.00 41.16 178 TYR A CA 1
ATOM 1447 C C . TYR A 1 178 ? -27.532 7.963 31.586 1.00 41.16 178 TYR A C 1
ATOM 1449 O O . TYR A 1 178 ? -26.929 6.909 31.384 1.00 41.16 178 TYR A O 1
ATOM 1457 N N . ILE A 1 179 ? -28.796 7.983 32.016 1.00 41.19 179 ILE A N 1
ATOM 1458 C CA . ILE A 1 179 ? -29.651 6.788 32.022 1.00 41.19 179 ILE A CA 1
ATOM 1459 C C . ILE A 1 179 ? -30.224 6.642 30.610 1.00 41.19 179 ILE A C 1
ATOM 1461 O O . ILE A 1 179 ? -31.317 7.103 30.295 1.00 41.19 179 ILE A O 1
ATOM 1465 N N . GLY A 1 180 ? -29.428 6.055 29.719 1.00 41.00 180 GLY A N 1
ATOM 1466 C CA . GLY A 1 180 ? -29.854 5.732 28.364 1.00 41.00 180 GLY A CA 1
ATOM 1467 C C . GLY A 1 180 ? -30.451 4.330 28.301 1.00 41.00 180 GLY A C 1
ATOM 1468 O O . GLY A 1 180 ? -29.708 3.363 28.151 1.00 41.00 180 GLY A O 1
ATOM 1469 N N . GLN A 1 181 ? -31.779 4.205 28.352 1.00 40.47 181 GLN A N 1
ATOM 1470 C CA . GLN A 1 181 ? -32.473 2.963 27.984 1.00 40.47 181 GLN A CA 1
ATOM 1471 C C . GLN A 1 181 ? -32.515 2.839 26.455 1.00 40.47 181 GLN A C 1
ATOM 1473 O O . GLN A 1 181 ? -33.516 3.115 25.798 1.00 40.47 181 GLN A O 1
ATOM 1478 N N . SER A 1 182 ? -31.378 2.485 25.858 1.00 53.16 182 SER A N 1
ATOM 1479 C CA . SER A 1 182 ? -31.313 2.158 24.436 1.00 53.16 182 SER A CA 1
ATOM 1480 C C . SER A 1 182 ? -31.461 0.653 24.265 1.00 53.16 182 SER A C 1
ATOM 1482 O O . SER A 1 182 ? -30.596 -0.101 24.712 1.00 53.16 182 SER A O 1
ATOM 1484 N N . LYS A 1 183 ? -32.504 0.215 23.544 1.00 54.19 183 LYS A N 1
ATOM 1485 C CA . LYS A 1 183 ? -32.681 -1.196 23.143 1.00 54.19 183 LYS A CA 1
ATOM 1486 C C . LYS A 1 183 ? -31.403 -1.781 22.542 1.00 54.19 183 LYS A C 1
ATOM 1488 O O . LYS A 1 183 ? -31.056 -2.923 22.826 1.00 54.19 183 LYS A O 1
ATOM 1493 N N . ASN A 1 184 ? -30.663 -0.992 21.761 1.00 54.84 184 ASN A N 1
ATOM 1494 C CA . ASN A 1 184 ? -29.411 -1.434 21.147 1.00 54.84 184 ASN A CA 1
ATOM 1495 C C . ASN A 1 184 ? -28.309 -1.680 22.187 1.00 54.84 184 ASN A C 1
ATOM 1497 O O . ASN A 1 184 ? -27.536 -2.622 22.039 1.00 54.84 184 ASN A O 1
ATOM 1501 N N . PHE A 1 185 ? -28.246 -0.865 23.241 1.00 53.81 185 PHE A N 1
ATOM 1502 C CA . PHE A 1 185 ? -27.275 -1.029 24.322 1.00 53.81 185 PHE A CA 1
ATOM 1503 C C . PHE A 1 185 ? -27.617 -2.214 25.229 1.00 53.81 185 PHE A C 1
ATOM 1505 O O . PHE A 1 185 ? -26.728 -2.981 25.589 1.00 53.81 185 PHE A O 1
ATOM 1512 N N . GLU A 1 186 ? -28.897 -2.408 25.550 1.00 60.06 186 GLU A N 1
ATOM 1513 C CA . GLU A 1 186 ? -29.357 -3.564 26.328 1.00 60.06 186 GLU A CA 1
ATOM 1514 C C . GLU A 1 186 ? -29.099 -4.874 25.578 1.00 60.06 186 GLU A C 1
ATOM 1516 O O . GLU A 1 186 ? -28.494 -5.788 26.131 1.00 60.06 186 GLU A O 1
ATOM 1521 N N . THR A 1 187 ? -29.430 -4.923 24.284 1.00 66.69 187 THR A N 1
ATOM 1522 C CA . THR A 1 187 ? -29.156 -6.094 23.432 1.00 66.69 187 THR A CA 1
ATOM 1523 C C . T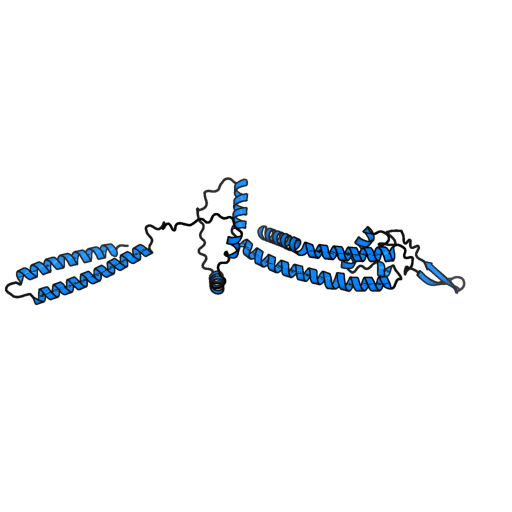HR A 1 187 ? -27.650 -6.360 23.312 1.00 66.69 187 THR A C 1
ATOM 1525 O O . THR A 1 187 ? -27.202 -7.502 23.370 1.00 66.69 187 THR A O 1
ATOM 1528 N N . TRP A 1 188 ? -26.836 -5.305 23.187 1.00 62.72 188 TRP A N 1
ATOM 1529 C CA . TRP A 1 188 ? -25.376 -5.413 23.148 1.00 62.72 188 TRP A CA 1
ATOM 1530 C C . TRP A 1 188 ? -24.783 -5.928 24.469 1.00 62.72 188 TRP A C 1
ATOM 1532 O O . TRP A 1 188 ? -23.841 -6.720 24.432 1.00 62.72 188 TRP A O 1
ATOM 1542 N N . ARG A 1 189 ? -25.336 -5.500 25.615 1.00 54.28 189 ARG A N 1
ATOM 1543 C CA . ARG A 1 189 ? -24.926 -5.927 26.961 1.00 54.28 189 ARG A CA 1
ATOM 1544 C C . ARG A 1 189 ? -25.292 -7.387 27.217 1.00 54.28 189 ARG A C 1
ATOM 1546 O O . ARG A 1 189 ? -24.439 -8.127 27.689 1.00 54.28 189 ARG A O 1
ATOM 1553 N N . GLU A 1 190 ? -26.520 -7.797 26.900 1.00 67.44 190 GLU A N 1
ATOM 1554 C CA . GLU A 1 190 ? -26.980 -9.188 27.043 1.00 67.44 190 GLU A CA 1
ATOM 1555 C C . GLU A 1 190 ? -26.115 -10.158 26.229 1.00 67.44 190 GLU A C 1
ATOM 1557 O O . GLU A 1 190 ? -25.643 -11.157 26.763 1.00 67.44 190 GLU A O 1
ATOM 1562 N N . ASN A 1 191 ? -25.802 -9.806 24.978 1.00 67.25 191 ASN A N 1
ATOM 1563 C CA . ASN A 1 191 ? -24.990 -10.643 24.089 1.00 67.25 191 ASN A CA 1
ATOM 1564 C C . ASN A 1 191 ? -23.524 -10.816 24.530 1.00 67.25 191 ASN A C 1
ATOM 1566 O O . ASN A 1 191 ? -22.819 -11.621 23.933 1.00 67.25 191 ASN A O 1
ATOM 1570 N N . ARG A 1 192 ? -23.043 -10.045 25.514 1.00 58.03 192 ARG A N 1
ATOM 1571 C CA . ARG A 1 192 ? -21.633 -10.025 25.952 1.00 58.03 192 ARG A CA 1
ATOM 1572 C C . ARG A 1 192 ? -21.453 -10.237 27.456 1.00 58.03 192 ARG A C 1
ATOM 1574 O O . ARG A 1 192 ? -20.387 -9.938 27.990 1.00 58.03 192 ARG A O 1
ATOM 1581 N N . LYS A 1 193 ? -22.476 -10.736 28.158 1.00 56.75 193 LYS A N 1
ATOM 1582 C CA . LYS A 1 193 ? -22.400 -10.993 29.609 1.00 56.75 193 LYS A CA 1
ATOM 1583 C C . LYS A 1 193 ? -21.282 -11.970 29.991 1.00 56.75 193 LYS A C 1
ATOM 1585 O O . LYS A 1 193 ? -20.679 -11.794 31.046 1.00 56.75 193 LYS A O 1
ATOM 1590 N N . ASP A 1 194 ? -20.968 -12.918 29.111 1.00 60.59 194 ASP A N 1
ATOM 1591 C CA . ASP A 1 194 ? -19.950 -13.949 29.346 1.00 60.59 194 ASP A CA 1
ATOM 1592 C C . ASP A 1 194 ? -18.550 -13.575 28.820 1.00 60.59 194 ASP A C 1
ATOM 1594 O O . ASP A 1 194 ? -17.564 -14.213 29.184 1.00 60.59 194 ASP A O 1
ATOM 1598 N N . ASP A 1 195 ? -18.425 -12.494 28.037 1.00 57.50 195 ASP A N 1
ATOM 1599 C CA . ASP A 1 195 ? -17.158 -12.059 27.416 1.00 57.50 195 ASP A CA 1
ATOM 1600 C C . ASP A 1 195 ? -16.198 -11.368 28.409 1.00 57.50 195 ASP A C 1
ATOM 1602 O O . ASP A 1 195 ? -15.077 -10.980 28.067 1.00 57.50 195 ASP A O 1
ATOM 1606 N N . GLY A 1 196 ? -16.618 -11.229 29.668 1.00 51.31 196 GLY A N 1
ATOM 1607 C CA . GLY A 1 196 ? -15.873 -10.536 30.706 1.00 51.31 196 GLY A CA 1
ATOM 1608 C C . GLY A 1 196 ? -15.860 -9.013 30.531 1.00 51.31 196 GLY A C 1
ATOM 1609 O O . GLY A 1 196 ? -16.239 -8.434 29.515 1.00 51.31 196 GLY A O 1
ATOM 1610 N N . ALA A 1 197 ? -15.428 -8.328 31.585 1.00 53.50 197 ALA A N 1
ATOM 1611 C CA . ALA A 1 197 ? -15.294 -6.881 31.597 1.00 53.50 197 ALA A CA 1
ATOM 1612 C C . ALA A 1 197 ? -14.370 -6.376 30.470 1.00 53.50 197 ALA A C 1
ATOM 1614 O O . ALA A 1 197 ? -13.187 -6.705 30.436 1.00 53.50 197 ALA A O 1
ATOM 1615 N N . ILE A 1 198 ? -14.875 -5.481 29.613 1.00 48.47 198 ILE A N 1
ATOM 1616 C CA . ILE A 1 198 ? -14.127 -4.833 28.510 1.00 48.47 198 ILE A CA 1
ATOM 1617 C C . ILE A 1 198 ? -12.826 -4.161 29.006 1.00 48.47 198 ILE A C 1
ATOM 1619 O O . ILE A 1 198 ? -11.882 -3.956 28.246 1.00 48.47 198 ILE A O 1
ATOM 1623 N N . TYR A 1 199 ? -12.780 -3.795 30.290 1.00 46.72 199 TYR A N 1
ATOM 1624 C CA . TYR A 1 199 ? -11.665 -3.113 30.945 1.00 46.72 199 TYR A CA 1
ATOM 1625 C C . TYR A 1 199 ? -10.596 -4.054 31.526 1.00 46.72 199 TYR A C 1
ATOM 1627 O O . TYR A 1 199 ? -9.534 -3.576 31.919 1.00 46.72 199 TYR A O 1
ATOM 1635 N N . LYS A 1 200 ? -10.811 -5.378 31.536 1.00 44.84 200 LYS A N 1
ATOM 1636 C CA . LYS A 1 200 ? -9.901 -6.341 32.186 1.00 44.84 200 LYS A CA 1
ATOM 1637 C C . LYS A 1 200 ? -8.487 -6.336 31.582 1.00 44.84 200 LYS A C 1
ATOM 1639 O O . LYS A 1 200 ? -7.516 -6.479 32.307 1.00 44.84 200 LYS A O 1
ATOM 1644 N N . GLY A 1 201 ? -8.360 -6.086 30.274 1.00 46.38 201 GLY A N 1
ATOM 1645 C CA . GLY A 1 201 ? -7.063 -5.915 29.595 1.00 46.38 201 GLY A CA 1
ATOM 1646 C C . GLY A 1 201 ? -6.468 -4.498 29.668 1.00 46.38 201 GLY A C 1
ATOM 1647 O O . GLY A 1 201 ? -5.364 -4.272 29.179 1.00 46.38 201 GLY A O 1
ATOM 1648 N N . PHE A 1 202 ? -7.197 -3.530 30.237 1.00 43.38 202 PHE A N 1
ATOM 1649 C CA . PHE A 1 202 ? -6.750 -2.141 30.401 1.00 43.38 202 PHE A CA 1
ATOM 1650 C C . PHE A 1 202 ? -6.228 -1.849 31.814 1.00 43.38 202 PHE A C 1
ATOM 1652 O O . PHE A 1 202 ? -5.359 -0.987 31.947 1.00 43.38 202 PHE A O 1
ATOM 1659 N N . GLU A 1 203 ? -6.678 -2.586 32.838 1.00 44.91 203 GLU A N 1
ATOM 1660 C CA . GLU A 1 203 ? -6.130 -2.482 34.202 1.00 44.91 203 GLU A CA 1
ATOM 1661 C C . GLU A 1 203 ? -4.629 -2.810 34.248 1.00 44.91 203 GLU A C 1
ATOM 1663 O O . GLU A 1 203 ? -3.875 -2.123 34.929 1.00 44.91 203 GLU A O 1
ATOM 166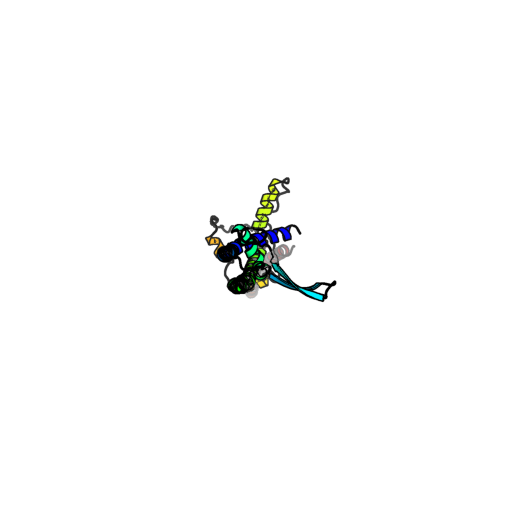8 N N . GLU A 1 204 ? -4.164 -3.773 33.444 1.00 47.69 204 GLU A N 1
ATOM 1669 C CA . GLU A 1 204 ? -2.748 -4.177 33.391 1.00 47.69 204 GLU A CA 1
ATOM 1670 C C . GLU A 1 204 ? -1.799 -3.089 32.853 1.00 47.69 204 GLU A C 1
ATOM 1672 O O . GLU A 1 204 ? -0.596 -3.146 33.100 1.00 47.69 204 GLU A O 1
ATOM 1677 N N . LYS A 1 205 ? -2.310 -2.089 32.117 1.00 43.56 205 LYS A N 1
ATOM 1678 C CA . LYS A 1 205 ? -1.493 -1.031 31.486 1.00 43.56 205 LYS A CA 1
ATOM 1679 C C . LYS A 1 205 ? -1.657 0.353 32.101 1.00 43.56 205 LYS A C 1
ATOM 1681 O O . LYS A 1 205 ? -0.980 1.280 31.659 1.00 43.56 205 LYS A O 1
ATOM 1686 N N . SER A 1 206 ? -2.534 0.523 33.084 1.00 38.53 206 SER A N 1
ATOM 1687 C CA . SER A 1 206 ? -2.757 1.829 33.697 1.00 38.53 206 SER A CA 1
ATOM 1688 C C . SER A 1 206 ? -2.153 1.874 35.099 1.00 38.53 206 SER A C 1
ATOM 1690 O O . SER A 1 206 ? -2.580 1.147 35.990 1.00 38.53 206 SER A O 1
ATOM 1692 N N . THR A 1 207 ? -1.194 2.771 35.321 1.00 39.28 207 THR A N 1
ATOM 1693 C CA . THR A 1 207 ? -0.729 3.205 36.649 1.00 39.28 207 THR A CA 1
ATOM 1694 C C . THR A 1 207 ? -1.768 4.106 37.324 1.00 39.28 207 THR A C 1
ATOM 1696 O O . THR A 1 207 ? -1.443 5.159 37.868 1.00 39.28 207 THR A O 1
ATOM 1699 N N . PHE A 1 208 ? -3.046 3.727 37.287 1.00 42.16 208 PHE A N 1
ATOM 1700 C CA . PHE A 1 208 ? -4.017 4.352 38.169 1.00 42.16 208 PHE A CA 1
ATOM 1701 C C . PHE A 1 208 ? -3.876 3.697 39.534 1.00 42.16 208 PHE A C 1
ATOM 1703 O O . PHE A 1 208 ? -4.077 2.494 39.696 1.00 42.16 208 PHE A O 1
ATOM 1710 N N . THR A 1 209 ? -3.485 4.507 40.514 1.00 42.31 209 THR A N 1
ATOM 1711 C CA . THR A 1 209 ? -3.622 4.205 41.934 1.00 42.31 209 THR A CA 1
ATOM 1712 C C . THR A 1 209 ? -4.969 3.524 42.149 1.00 42.31 209 THR A C 1
ATOM 1714 O O . THR A 1 209 ? -6.012 4.100 41.842 1.00 42.31 209 THR A O 1
ATOM 1717 N N . LYS A 1 210 ? -4.945 2.273 42.616 1.00 39.81 210 LYS A N 1
ATOM 1718 C CA . LYS A 1 210 ? -6.151 1.513 42.933 1.00 39.81 210 LYS A CA 1
ATOM 1719 C C . LYS A 1 210 ? -6.849 2.219 44.092 1.00 39.81 210 LYS A C 1
ATOM 1721 O O . LYS A 1 210 ? -6.505 1.998 45.251 1.00 39.81 210 LYS A O 1
ATOM 1726 N N . PHE A 1 211 ? -7.788 3.106 43.784 1.00 45.53 211 PHE A N 1
ATOM 1727 C CA . PHE A 1 211 ? -8.658 3.683 44.794 1.00 45.53 211 PHE A CA 1
ATOM 1728 C C . PHE A 1 211 ? -9.583 2.566 45.265 1.00 45.53 211 PHE A C 1
ATOM 1730 O O . PHE A 1 211 ? -10.465 2.112 44.539 1.00 45.53 211 PHE A O 1
ATOM 1737 N N . VAL A 1 212 ? -9.322 2.065 46.472 1.00 40.19 212 VAL A N 1
ATOM 1738 C CA . VAL A 1 212 ? -10.293 1.264 47.208 1.00 40.19 212 VAL A CA 1
ATOM 1739 C C . VAL A 1 212 ? -11.420 2.228 47.543 1.00 40.19 212 VAL A C 1
ATOM 1741 O O . VAL A 1 212 ? -11.287 3.062 48.435 1.00 40.19 212 VAL A O 1
ATOM 1744 N N . PHE A 1 213 ? -12.488 2.189 46.752 1.00 40.56 213 PHE A N 1
ATOM 1745 C CA . PHE A 1 213 ? -13.709 2.894 47.093 1.00 40.56 213 PHE A CA 1
ATOM 1746 C C . PHE A 1 213 ? -14.268 2.225 48.347 1.00 40.56 213 PHE A C 1
ATOM 1748 O O . PHE A 1 213 ? -14.751 1.097 48.292 1.00 40.56 213 PHE A O 1
ATOM 1755 N N . GLU A 1 214 ? -14.162 2.907 49.487 1.00 45.12 214 GLU A N 1
ATOM 1756 C CA . GLU A 1 214 ? -15.080 2.650 50.588 1.00 45.12 214 GLU A CA 1
ATOM 1757 C C . GLU A 1 214 ? -16.469 3.015 50.078 1.00 45.12 214 GLU A C 1
ATOM 1759 O O . GLU A 1 214 ? -16.743 4.181 49.781 1.00 45.12 214 GLU A O 1
ATOM 1764 N N . GLU A 1 215 ? -17.323 2.008 49.930 1.00 43.03 215 GLU A N 1
ATOM 1765 C CA . GLU A 1 215 ? -18.744 2.195 49.690 1.00 43.03 215 GLU A CA 1
ATOM 1766 C C . GLU A 1 215 ? -19.307 2.996 50.870 1.00 43.03 215 GLU A C 1
ATOM 1768 O O . GLU A 1 215 ? -19.534 2.477 51.962 1.00 43.03 215 GLU A O 1
ATOM 1773 N N . LYS A 1 216 ? -19.434 4.309 50.682 1.00 49.97 216 LYS A N 1
ATOM 1774 C CA . LYS A 1 216 ? -20.156 5.174 51.605 1.00 49.97 216 LYS A CA 1
ATOM 1775 C C . LYS A 1 216 ? -21.546 5.357 51.044 1.00 49.97 216 LYS A C 1
ATOM 1777 O O . LYS A 1 216 ? -21.718 5.952 49.984 1.00 49.97 216 LYS A O 1
ATOM 1782 N N . ASP A 1 217 ? -22.516 4.823 51.769 1.00 47.72 217 ASP A N 1
ATOM 1783 C CA . ASP A 1 217 ? -23.921 5.067 51.507 1.00 47.72 217 ASP A CA 1
ATOM 1784 C C . ASP A 1 217 ? -24.223 6.541 51.815 1.00 47.72 217 ASP A C 1
ATOM 1786 O O . ASP A 1 217 ? -24.239 6.979 52.969 1.00 47.72 217 ASP A O 1
ATOM 1790 N N . TYR A 1 218 ? -24.345 7.338 50.755 1.00 49.25 218 TYR A N 1
ATOM 1791 C CA . TYR A 1 218 ? -24.703 8.753 50.845 1.00 49.25 218 TYR A CA 1
ATOM 1792 C C . TYR A 1 218 ? -26.223 8.954 50.883 1.00 49.25 218 TYR A C 1
ATOM 1794 O O . TYR A 1 218 ? -26.674 10.086 51.077 1.00 49.25 218 TYR A O 1
ATOM 1802 N N . ASP A 1 219 ? -27.015 7.889 50.727 1.00 48.16 219 ASP A N 1
ATOM 1803 C CA . ASP A 1 219 ? -28.469 7.957 50.667 1.00 48.16 219 ASP A CA 1
ATOM 1804 C C . ASP A 1 219 ? -29.075 7.634 52.037 1.00 48.16 219 ASP A C 1
ATOM 1806 O O . ASP A 1 219 ? -29.684 6.594 52.280 1.00 48.16 219 ASP A O 1
ATOM 1810 N N . LYS A 1 220 ? -28.916 8.583 52.969 1.00 52.88 220 LYS A N 1
ATOM 1811 C CA . LYS A 1 220 ? -29.455 8.490 54.338 1.00 52.88 220 LYS A CA 1
ATOM 1812 C C . LYS A 1 220 ? -30.975 8.229 54.375 1.00 52.88 220 LYS A C 1
ATOM 1814 O O . LYS A 1 220 ? -31.490 7.833 55.417 1.00 52.88 220 LYS A O 1
ATOM 1819 N N . PHE A 1 221 ? -31.683 8.466 53.267 1.00 52.53 221 PHE A N 1
ATOM 1820 C CA . PHE A 1 221 ? -33.134 8.342 53.150 1.00 52.53 221 PHE A CA 1
ATOM 1821 C C . PHE A 1 221 ? -33.549 7.693 51.823 1.00 52.53 221 PHE A C 1
ATOM 1823 O O . PHE A 1 221 ? -34.404 8.221 51.110 1.00 52.53 221 PHE A O 1
ATOM 1830 N N . SER A 1 222 ? -32.968 6.537 51.493 1.00 54.78 222 SER A N 1
ATOM 1831 C CA . SER A 1 222 ? -33.399 5.796 50.309 1.00 54.78 222 SER A CA 1
ATOM 1832 C C . SER A 1 222 ? -34.885 5.433 50.396 1.00 54.78 222 SER A C 1
ATOM 1834 O O . SER A 1 222 ? -35.344 4.846 51.381 1.00 54.78 222 SER A O 1
ATOM 1836 N N . ILE A 1 223 ? -35.641 5.748 49.340 1.00 56.53 223 ILE A N 1
ATOM 1837 C CA . ILE A 1 223 ? -37.086 5.467 49.230 1.00 56.53 223 ILE A CA 1
ATOM 1838 C C . ILE A 1 223 ? -37.375 3.976 49.476 1.00 56.53 223 ILE A C 1
ATOM 1840 O O . ILE A 1 223 ? -38.378 3.631 50.096 1.00 56.53 223 ILE A O 1
ATOM 1844 N N . TRP A 1 224 ? -36.451 3.098 49.077 1.00 53.72 224 TRP A N 1
ATOM 1845 C CA . TRP A 1 224 ? -36.538 1.653 49.293 1.00 53.72 224 TRP A CA 1
ATOM 1846 C C . TRP A 1 224 ? -36.477 1.255 50.772 1.00 53.72 224 TRP A C 1
ATOM 1848 O O . TRP A 1 224 ? -37.191 0.346 51.191 1.00 53.72 224 TRP A O 1
ATOM 1858 N N . VAL A 1 225 ? -35.664 1.944 51.582 1.00 60.22 225 VAL A N 1
ATOM 1859 C CA . VAL A 1 225 ? -35.574 1.696 53.032 1.00 60.22 225 VAL A CA 1
ATOM 1860 C C . VAL A 1 225 ? -36.870 2.128 53.717 1.00 60.22 225 VAL A C 1
ATOM 1862 O O . VAL A 1 225 ? -37.418 1.377 54.525 1.00 60.22 225 VAL A O 1
ATOM 1865 N N . ILE A 1 226 ? -37.414 3.281 53.318 1.00 62.09 226 ILE A N 1
ATOM 1866 C CA . ILE A 1 226 ? -38.699 3.789 53.819 1.00 62.09 226 ILE A CA 1
ATOM 1867 C C . ILE A 1 226 ? -39.840 2.823 53.458 1.00 62.09 226 ILE A C 1
ATOM 1869 O O . ILE A 1 226 ? -40.692 2.523 54.295 1.00 62.09 226 ILE A O 1
ATOM 1873 N N . GLU A 1 227 ? -39.855 2.279 52.239 1.00 66.75 227 GLU A N 1
ATOM 1874 C CA . GLU A 1 227 ? -40.884 1.328 51.801 1.00 66.75 227 GLU A CA 1
ATOM 1875 C C . GLU A 1 227 ? -40.833 -0.000 52.580 1.00 66.75 227 GLU A C 1
ATOM 1877 O O . GLU A 1 227 ? -41.875 -0.550 52.957 1.00 66.75 227 GLU A O 1
ATOM 1882 N N . ILE A 1 228 ? -39.628 -0.490 52.894 1.00 72.25 228 ILE A N 1
ATOM 1883 C CA . ILE A 1 228 ? -39.427 -1.672 53.745 1.00 72.25 228 ILE A CA 1
ATOM 1884 C C . ILE A 1 228 ? -39.934 -1.411 55.169 1.00 72.25 228 ILE A C 1
ATOM 1886 O O . ILE A 1 228 ? -40.663 -2.240 55.722 1.00 72.25 228 ILE A O 1
ATOM 1890 N N . GLU A 1 229 ? -39.607 -0.259 55.759 1.00 72.75 229 GLU A N 1
ATOM 1891 C CA . GLU A 1 229 ? -40.090 0.117 57.093 1.00 72.75 229 GLU A CA 1
ATOM 1892 C C . GLU A 1 229 ? -41.617 0.247 57.143 1.00 72.75 229 GLU A C 1
ATOM 1894 O O . GLU A 1 229 ? -42.250 -0.298 58.050 1.00 72.75 229 GLU A O 1
ATOM 1899 N N . ILE A 1 230 ? -42.238 0.860 56.130 1.00 74.81 230 ILE A N 1
ATOM 1900 C CA . ILE A 1 230 ? -43.702 0.950 56.017 1.00 74.81 230 ILE A CA 1
ATOM 1901 C C . ILE A 1 230 ? -44.335 -0.446 55.962 1.00 74.81 230 ILE A C 1
ATOM 1903 O O . ILE A 1 230 ? -45.355 -0.697 56.613 1.00 74.81 230 ILE A O 1
ATOM 1907 N N . ASN A 1 231 ? -43.750 -1.378 55.208 1.00 74.25 231 ASN A N 1
ATOM 1908 C CA . ASN A 1 231 ? -44.265 -2.744 55.117 1.00 74.25 231 ASN A CA 1
ATOM 1909 C C . ASN A 1 231 ? -44.118 -3.517 56.436 1.00 74.25 231 ASN A C 1
ATOM 1911 O O . ASN A 1 231 ? -45.038 -4.246 56.821 1.00 74.25 231 ASN A O 1
ATOM 1915 N N . ASN A 1 232 ? -43.025 -3.308 57.172 1.00 76.38 232 ASN A N 1
ATOM 1916 C CA . ASN A 1 232 ? -42.846 -3.881 58.507 1.00 76.38 232 ASN A CA 1
ATOM 1917 C C . ASN A 1 232 ? -43.889 -3.345 59.500 1.00 76.38 232 ASN A C 1
ATOM 1919 O O . ASN A 1 232 ? -44.502 -4.130 60.226 1.00 76.38 232 ASN A O 1
ATOM 1923 N N . ILE A 1 233 ? -44.171 -2.039 59.472 1.00 76.62 233 ILE A N 1
ATOM 1924 C CA . ILE A 1 233 ? -45.204 -1.413 60.314 1.00 76.62 233 ILE A CA 1
ATOM 1925 C C . ILE A 1 233 ? -46.596 -1.971 59.983 1.00 76.62 233 ILE A C 1
ATOM 1927 O O . ILE A 1 233 ? -47.367 -2.295 60.889 1.00 76.62 233 ILE A O 1
ATOM 1931 N N . LYS A 1 234 ? -46.921 -2.163 58.695 1.00 76.50 234 LYS A N 1
ATOM 1932 C CA . LYS A 1 234 ? -48.188 -2.794 58.275 1.00 76.50 234 LYS A CA 1
ATOM 1933 C C . LYS A 1 234 ? -48.338 -4.213 58.825 1.00 76.50 234 LYS A C 1
ATOM 1935 O O . LYS A 1 234 ? -49.435 -4.590 59.236 1.00 76.50 234 LYS A O 1
ATOM 1940 N N . LYS A 1 235 ? -47.252 -4.993 58.848 1.00 79.81 235 LYS A N 1
ATOM 1941 C CA . LYS A 1 235 ? -47.260 -6.354 59.396 1.00 79.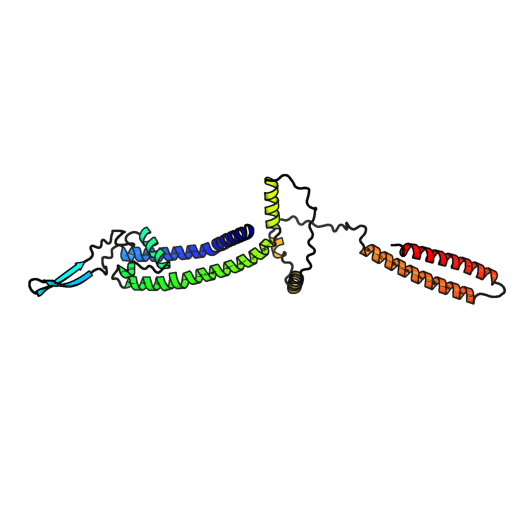81 235 LYS A CA 1
ATOM 1942 C C . LYS A 1 235 ? -47.490 -6.348 60.909 1.00 79.81 235 LYS A C 1
ATOM 1944 O O . LYS A 1 235 ? -48.388 -7.039 61.375 1.00 79.81 235 LYS A O 1
ATOM 1949 N N . MET A 1 236 ? -46.772 -5.497 61.647 1.00 77.19 236 MET A N 1
ATOM 1950 C CA . MET A 1 236 ? -46.962 -5.339 63.096 1.00 77.19 236 MET A CA 1
ATOM 1951 C C . MET A 1 236 ? -48.393 -4.920 63.455 1.00 77.19 236 MET A C 1
ATOM 1953 O O . MET A 1 236 ? -48.952 -5.418 64.429 1.00 77.19 236 MET A O 1
ATOM 1957 N N . LYS A 1 237 ? -49.016 -4.047 62.650 1.00 77.62 237 LYS A N 1
ATOM 1958 C CA . LYS A 1 237 ? -50.425 -3.664 62.827 1.00 77.62 237 LYS A CA 1
ATOM 1959 C C . LYS A 1 237 ? -51.360 -4.867 62.718 1.00 77.62 237 LYS A C 1
ATOM 1961 O O . LYS A 1 237 ? -52.270 -5.005 63.530 1.00 77.62 237 LYS A O 1
ATOM 1966 N N . LYS A 1 238 ? -51.155 -5.716 61.708 1.00 80.38 238 LYS A N 1
ATOM 1967 C CA . LYS A 1 238 ? -51.982 -6.909 61.509 1.00 80.38 238 LYS A CA 1
ATOM 1968 C C . LYS A 1 238 ? -51.886 -7.846 62.715 1.00 80.38 238 LYS A C 1
ATOM 1970 O O . LYS A 1 238 ? -52.914 -8.215 63.269 1.00 80.38 238 LYS A O 1
ATOM 1975 N N . ASP A 1 239 ? -50.666 -8.129 63.163 1.00 82.50 239 ASP A N 1
ATOM 1976 C CA . ASP A 1 239 ? -50.423 -9.010 64.309 1.00 82.50 239 ASP A CA 1
ATOM 1977 C C . ASP A 1 239 ? -51.020 -8.437 65.613 1.00 82.50 239 ASP A C 1
ATOM 1979 O O . ASP A 1 239 ? -51.509 -9.180 66.466 1.00 82.50 239 ASP A O 1
ATOM 1983 N N . LEU A 1 240 ? -51.006 -7.108 65.782 1.00 81.75 240 LEU A N 1
ATOM 1984 C CA . LEU A 1 240 ? -51.636 -6.443 66.925 1.00 81.75 240 LEU A CA 1
ATOM 1985 C C . LEU A 1 240 ? -53.164 -6.579 66.895 1.00 81.75 240 LEU A C 1
ATOM 1987 O O . LEU A 1 240 ? -53.753 -6.920 67.918 1.00 81.75 240 LEU A O 1
ATOM 1991 N N . ASN A 1 241 ? -53.794 -6.350 65.739 1.00 80.94 241 ASN A N 1
ATOM 1992 C CA . ASN A 1 241 ? -55.243 -6.486 65.586 1.00 80.94 241 ASN A CA 1
ATOM 1993 C C . ASN A 1 241 ? -55.705 -7.925 65.871 1.00 80.94 241 ASN A C 1
ATOM 1995 O O . ASN A 1 241 ? -56.616 -8.119 66.673 1.00 80.94 241 ASN A O 1
ATOM 1999 N N . ASP A 1 242 ? -55.015 -8.925 65.312 1.00 83.38 242 ASP A N 1
ATOM 2000 C CA . ASP A 1 242 ? -55.334 -10.343 65.529 1.00 83.38 242 ASP A CA 1
ATOM 2001 C C . ASP A 1 242 ? -55.240 -10.723 67.027 1.00 83.38 242 ASP A C 1
ATOM 2003 O O . ASP A 1 242 ? -56.040 -11.503 67.551 1.00 83.38 242 ASP A O 1
ATOM 2007 N N . ASN A 1 243 ? -54.277 -10.146 67.757 1.00 84.44 243 ASN A N 1
ATOM 2008 C CA . ASN A 1 243 ? -54.146 -10.347 69.203 1.00 84.44 243 ASN A CA 1
ATOM 2009 C C . ASN A 1 243 ? -55.262 -9.671 70.008 1.00 84.44 243 ASN A C 1
ATOM 2011 O O . ASN A 1 243 ? -55.726 -10.244 70.997 1.00 84.44 243 ASN A O 1
ATOM 2015 N N . ILE A 1 244 ? -55.692 -8.474 69.608 1.00 83.25 244 ILE A N 1
ATOM 2016 C CA . ILE A 1 244 ? -56.790 -7.762 70.270 1.00 83.25 244 ILE A CA 1
ATOM 2017 C C . ILE A 1 244 ? -58.103 -8.535 70.103 1.00 83.25 244 ILE A C 1
ATOM 2019 O O . ILE A 1 244 ? -58.798 -8.757 71.097 1.00 83.25 244 ILE A O 1
ATOM 2023 N N . ASP A 1 245 ? -58.390 -9.032 68.900 1.00 83.06 245 ASP A N 1
ATOM 2024 C CA . ASP A 1 245 ? -59.584 -9.841 68.631 1.00 83.06 245 ASP A CA 1
ATOM 2025 C C . ASP A 1 245 ? -59.601 -11.122 69.480 1.00 83.06 245 ASP A C 1
ATOM 2027 O O . ASP A 1 245 ? -60.606 -11.458 70.113 1.00 83.06 245 ASP A O 1
ATOM 2031 N N . ASN A 1 246 ? -58.458 -11.808 69.589 1.00 85.50 246 ASN A N 1
ATOM 2032 C CA . ASN A 1 246 ? -58.322 -12.985 70.449 1.00 85.50 246 ASN A CA 1
ATOM 2033 C C . ASN A 1 246 ? -58.546 -12.668 71.938 1.00 85.50 246 ASN A C 1
ATOM 2035 O O . ASN A 1 246 ? -59.171 -13.457 72.654 1.00 85.50 246 ASN A O 1
ATOM 2039 N N . LEU A 1 247 ? -58.047 -11.527 72.424 1.00 82.81 247 LEU A N 1
ATOM 2040 C CA . LEU A 1 247 ? -58.245 -11.101 73.812 1.00 82.81 247 LEU A CA 1
ATOM 2041 C C . LEU A 1 247 ? -59.705 -10.743 74.103 1.00 82.81 247 LEU A C 1
ATOM 2043 O O . LEU A 1 247 ? -60.215 -11.129 75.156 1.00 82.81 247 LEU A O 1
ATOM 2047 N N . LEU A 1 248 ? -60.380 -10.054 73.180 1.00 83.69 248 LEU A N 1
ATOM 2048 C CA . LEU A 1 248 ? -61.799 -9.715 73.302 1.00 83.69 248 LEU A CA 1
ATOM 2049 C C . LEU A 1 248 ? -62.668 -10.975 73.337 1.00 83.69 248 LEU A C 1
ATOM 2051 O O . LEU A 1 248 ? -63.515 -11.101 74.222 1.00 83.69 248 LEU A O 1
ATOM 2055 N N . ASN A 1 249 ? -62.402 -11.946 72.459 1.00 84.69 249 ASN A N 1
ATOM 2056 C CA . ASN A 1 249 ? -63.093 -13.237 72.472 1.00 84.69 249 ASN A CA 1
ATOM 2057 C C . ASN A 1 249 ? -62.904 -13.961 73.813 1.00 84.69 249 ASN A C 1
ATOM 2059 O O . ASN A 1 249 ? -63.877 -14.356 74.449 1.00 84.69 249 ASN A O 1
ATOM 2063 N N . LYS A 1 250 ? -61.665 -14.029 74.317 1.00 85.56 250 LYS A N 1
ATOM 2064 C CA . LYS A 1 250 ? -61.364 -14.673 75.604 1.00 85.56 250 LYS A CA 1
ATOM 2065 C C . LYS A 1 250 ? -62.033 -13.979 76.796 1.00 85.56 250 LYS A C 1
ATOM 2067 O O . LYS A 1 250 ? -62.428 -14.650 77.747 1.00 85.56 250 LYS A O 1
ATOM 2072 N N . LEU A 1 251 ? -62.136 -12.649 76.777 1.00 84.25 251 LEU A N 1
ATOM 2073 C CA . LEU A 1 251 ? -62.830 -11.888 77.820 1.00 84.25 251 LEU A CA 1
ATOM 2074 C C . LEU A 1 251 ? -64.345 -12.105 77.765 1.00 84.25 251 LEU A C 1
ATOM 2076 O O . LEU A 1 251 ? -64.965 -12.267 78.815 1.00 84.25 251 LEU A O 1
ATOM 2080 N N . ASN A 1 252 ? -64.921 -12.164 76.563 1.00 81.31 252 ASN A N 1
ATOM 2081 C CA . ASN A 1 252 ? -66.336 -12.469 76.366 1.00 81.31 252 ASN A CA 1
ATOM 2082 C C . ASN A 1 252 ? -66.685 -13.892 76.831 1.00 81.31 252 ASN A C 1
ATOM 2084 O O . ASN A 1 252 ? -67.683 -14.061 77.527 1.00 81.31 252 ASN A O 1
ATOM 2088 N N . ASP A 1 253 ? -65.831 -14.883 76.565 1.00 82.12 253 ASP A N 1
ATOM 2089 C CA . ASP A 1 253 ? -66.017 -16.266 77.033 1.00 82.12 253 ASP A CA 1
ATOM 2090 C C . ASP A 1 253 ? -65.957 -16.399 78.568 1.00 82.12 253 ASP A C 1
ATOM 2092 O O . ASP A 1 253 ? -66.559 -17.295 79.161 1.00 82.12 253 ASP A O 1
ATOM 2096 N N . GLN A 1 254 ? -65.213 -15.512 79.238 1.00 78.94 254 GLN A N 1
ATOM 2097 C CA . GLN A 1 254 ? -65.063 -15.494 80.700 1.00 78.94 254 GLN A CA 1
ATOM 2098 C C . GLN A 1 254 ? -66.152 -14.686 81.421 1.00 78.94 254 GLN A C 1
ATOM 2100 O O . GLN A 1 254 ? -66.174 -14.658 82.660 1.00 78.94 254 GLN A O 1
ATOM 2105 N N . LYS A 1 255 ? -67.043 -14.036 80.665 1.00 80.12 255 LYS A N 1
ATOM 2106 C CA . LYS A 1 255 ? -68.092 -13.170 81.192 1.00 80.12 255 LYS A CA 1
ATOM 2107 C C . LYS A 1 255 ? -69.198 -13.987 81.854 1.00 80.12 255 LYS A C 1
ATOM 2109 O O . LYS A 1 255 ? -69.826 -14.838 81.233 1.00 80.12 255 LYS A O 1
ATOM 2114 N N . ARG A 1 256 ? -69.429 -13.713 83.133 1.00 76.69 256 ARG A N 1
ATOM 2115 C CA . ARG A 1 256 ? -70.474 -14.298 83.979 1.00 76.69 256 ARG A CA 1
ATOM 2116 C C . ARG A 1 256 ? -71.165 -13.180 84.757 1.00 76.69 256 ARG A C 1
ATOM 2118 O O . ARG A 1 256 ? -70.599 -12.100 84.921 1.00 76.69 256 ARG A O 1
ATOM 2125 N N . ASP A 1 257 ? -72.375 -13.429 85.246 1.00 70.69 257 ASP A N 1
ATOM 2126 C CA . ASP A 1 257 ? -73.192 -12.395 85.902 1.00 70.69 257 ASP A CA 1
ATOM 2127 C C . ASP A 1 257 ? -72.508 -11.758 87.129 1.00 70.69 257 ASP A C 1
ATOM 2129 O O . ASP A 1 257 ? -72.718 -10.584 87.416 1.00 70.69 257 ASP A O 1
ATOM 2133 N N . ASP A 1 258 ? -71.628 -12.493 87.814 1.00 75.75 258 ASP A N 1
ATOM 2134 C CA . ASP A 1 258 ? -70.889 -12.057 89.005 1.00 75.75 258 ASP A CA 1
ATOM 2135 C C . ASP A 1 258 ? -69.631 -11.216 88.709 1.00 75.75 258 ASP A C 1
ATOM 2137 O O . ASP A 1 258 ? -69.112 -10.539 89.599 1.00 75.75 258 ASP A O 1
ATOM 2141 N N . ASN A 1 259 ? -69.125 -11.230 87.472 1.00 79.12 259 ASN A N 1
ATOM 2142 C CA . ASN A 1 259 ? -67.898 -10.529 87.073 1.00 79.12 259 ASN A CA 1
ATOM 2143 C C . ASN A 1 259 ? -68.071 -9.614 85.841 1.00 79.12 259 ASN A C 1
ATOM 2145 O O . ASN A 1 259 ? -67.098 -8.990 85.396 1.00 79.12 259 ASN A O 1
ATOM 2149 N N . ALA A 1 260 ? -69.296 -9.507 85.318 1.00 78.75 260 ALA A N 1
ATOM 2150 C CA . ALA A 1 260 ? -69.624 -8.811 84.077 1.00 78.75 260 ALA A CA 1
ATOM 2151 C C . ALA A 1 260 ? -69.191 -7.339 84.071 1.00 78.75 260 ALA A C 1
ATOM 2153 O O . ALA A 1 260 ? -68.628 -6.874 83.082 1.00 78.75 260 ALA A O 1
ATOM 2154 N N . GLU A 1 261 ? -69.392 -6.613 85.173 1.00 81.12 261 GLU A N 1
ATOM 2155 C CA . GLU A 1 261 ? -69.015 -5.196 85.287 1.00 81.12 261 GLU A CA 1
ATOM 2156 C C . GLU A 1 261 ? -67.494 -5.000 85.184 1.00 81.12 261 GLU A C 1
ATOM 2158 O O . GLU A 1 261 ? -67.002 -4.124 84.471 1.00 81.12 261 GLU A O 1
ATOM 2163 N N . LYS A 1 262 ? -66.725 -5.891 85.822 1.00 83.75 262 LYS A N 1
ATOM 2164 C CA . LYS A 1 262 ? -65.259 -5.863 85.794 1.00 83.75 262 LYS A CA 1
ATOM 2165 C C . LYS A 1 262 ? -64.702 -6.206 84.411 1.00 83.75 262 LYS A C 1
ATOM 2167 O O . LYS A 1 262 ? -63.681 -5.649 84.015 1.00 83.75 262 LYS A O 1
ATOM 2172 N N . ILE A 1 263 ? -65.344 -7.127 83.693 1.00 83.38 263 ILE A N 1
ATOM 2173 C CA . ILE A 1 263 ? -64.948 -7.505 82.330 1.00 83.38 263 ILE A CA 1
ATOM 2174 C C . ILE A 1 263 ? -65.321 -6.411 81.328 1.00 83.38 263 ILE A C 1
ATOM 2176 O O . ILE A 1 263 ? -64.481 -6.059 80.507 1.00 83.38 263 ILE A O 1
ATOM 2180 N N . ASN A 1 264 ? -66.508 -5.806 81.442 1.00 83.50 264 ASN A N 1
ATOM 2181 C CA . ASN A 1 264 ? -66.919 -4.685 80.589 1.00 83.50 264 ASN A CA 1
ATOM 2182 C C . ASN A 1 264 ? -65.927 -3.517 80.672 1.00 83.50 264 ASN A C 1
ATOM 2184 O O . ASN A 1 264 ? -65.520 -2.994 79.642 1.00 83.50 264 ASN A O 1
ATOM 2188 N N . LYS A 1 265 ? -65.457 -3.177 81.880 1.00 85.38 265 LYS A N 1
ATOM 2189 C CA . LYS A 1 265 ? -64.446 -2.126 82.063 1.00 85.38 265 LYS A CA 1
ATOM 2190 C C . LYS A 1 265 ? -63.119 -2.443 81.357 1.00 85.38 265 LYS A C 1
ATOM 2192 O O . LYS A 1 265 ? -62.504 -1.564 80.768 1.00 85.38 265 LYS A O 1
ATOM 2197 N N . LYS A 1 266 ? -62.686 -3.710 81.372 1.00 83.50 266 LYS A N 1
ATOM 2198 C CA . LYS A 1 266 ? -61.480 -4.150 80.646 1.00 83.50 266 LYS A CA 1
ATOM 2199 C C . LYS A 1 266 ? -61.662 -4.138 79.128 1.00 83.50 266 LYS A C 1
ATOM 2201 O O . LYS A 1 266 ? -60.704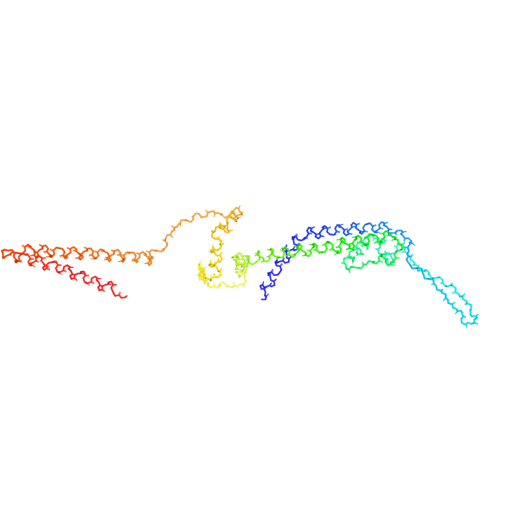 -3.879 78.411 1.00 83.50 266 LYS A O 1
ATOM 2206 N N . ILE A 1 267 ? -62.866 -4.437 78.644 1.00 83.06 267 ILE A N 1
ATOM 2207 C CA . ILE A 1 267 ? -63.201 -4.347 77.218 1.00 83.06 267 ILE A CA 1
ATOM 2208 C C . ILE A 1 267 ? -63.151 -2.882 76.766 1.00 83.06 267 ILE A C 1
ATOM 2210 O O . ILE A 1 267 ? -62.510 -2.592 75.763 1.00 83.06 267 ILE A O 1
ATOM 2214 N N . GLU A 1 268 ? -63.707 -1.958 77.551 1.00 81.94 268 GLU A N 1
ATOM 2215 C CA . GLU A 1 268 ? -63.658 -0.513 77.276 1.00 81.94 268 GLU A CA 1
ATOM 2216 C C . GLU A 1 268 ? -62.211 0.027 77.239 1.00 81.94 268 GLU A C 1
ATOM 2218 O O . GLU A 1 268 ? -61.851 0.839 76.383 1.00 81.94 268 GLU A O 1
ATOM 2223 N N . GLU A 1 269 ? -61.330 -0.467 78.116 1.00 81.12 269 GLU A N 1
ATOM 2224 C CA . GLU A 1 269 ? -59.892 -0.158 78.076 1.00 81.12 269 GLU A CA 1
ATOM 2225 C C . GLU A 1 269 ? -59.224 -0.644 76.772 1.00 81.12 269 GLU A C 1
ATOM 2227 O O . GLU A 1 269 ? -58.402 0.072 76.197 1.00 81.12 269 GLU A O 1
ATOM 2232 N N . ILE A 1 270 ? -59.594 -1.827 76.268 1.00 79.25 270 ILE A N 1
ATOM 2233 C CA . ILE A 1 270 ? -59.067 -2.389 75.012 1.00 79.25 270 ILE A CA 1
ATOM 2234 C C . ILE A 1 270 ? -59.630 -1.656 73.783 1.00 79.25 270 ILE A C 1
ATOM 2236 O O . ILE A 1 270 ? -58.890 -1.376 72.839 1.00 79.25 270 ILE A O 1
ATOM 2240 N N . GLU A 1 271 ? -60.911 -1.286 73.790 1.00 75.56 271 GLU A N 1
ATOM 2241 C CA . GLU A 1 271 ? -61.535 -0.511 72.710 1.00 75.56 271 GLU A CA 1
ATOM 2242 C C . GLU A 1 271 ? -60.892 0.874 72.552 1.00 75.56 271 GLU A C 1
ATOM 2244 O O . GLU A 1 271 ? -60.660 1.333 71.429 1.00 75.56 271 GLU A O 1
ATOM 2249 N N . ASN A 1 272 ? -60.492 1.505 73.659 1.00 76.00 272 ASN A N 1
ATOM 2250 C CA . ASN A 1 272 ? -59.729 2.752 73.623 1.00 76.00 272 ASN A CA 1
ATOM 2251 C C . ASN A 1 272 ? -58.349 2.585 72.956 1.00 76.00 272 ASN A C 1
ATOM 2253 O O . ASN A 1 272 ? -57.917 3.473 72.218 1.00 76.00 272 ASN A O 1
ATOM 2257 N N . ILE A 1 273 ? -57.676 1.442 73.141 1.00 71.94 273 ILE A N 1
ATOM 2258 C CA . ILE A 1 273 ? -56.404 1.123 72.463 1.00 71.94 273 ILE A CA 1
ATOM 2259 C C . ILE A 1 273 ? -56.625 0.927 70.953 1.00 71.94 273 ILE A C 1
ATOM 2261 O O . ILE A 1 273 ? -55.847 1.436 70.140 1.00 71.94 273 ILE A O 1
ATOM 2265 N N . ASN A 1 274 ? -57.716 0.263 70.559 1.00 70.06 274 ASN A N 1
ATOM 2266 C CA . ASN A 1 274 ? -58.105 0.120 69.151 1.00 70.06 274 ASN A CA 1
ATOM 2267 C C . ASN A 1 274 ? -58.356 1.473 68.472 1.00 70.06 274 ASN A C 1
ATOM 2269 O O . ASN A 1 274 ? -57.967 1.677 67.319 1.00 70.06 274 ASN A O 1
ATOM 2273 N N . ASN A 1 275 ? -58.944 2.430 69.188 1.00 66.94 275 ASN A N 1
ATOM 2274 C CA . ASN A 1 275 ? -59.213 3.760 68.649 1.00 66.94 275 ASN A CA 1
ATOM 2275 C C . ASN A 1 275 ? -57.912 4.534 68.332 1.00 66.94 275 ASN A C 1
ATOM 2277 O O . ASN A 1 275 ? -57.817 5.226 67.318 1.00 66.94 275 ASN A O 1
ATOM 2281 N N . VAL A 1 276 ? -56.857 4.340 69.134 1.00 63.97 276 VAL A N 1
ATOM 2282 C CA . VAL A 1 276 ? -55.514 4.898 68.870 1.00 63.97 276 VAL A CA 1
ATOM 2283 C C . VAL A 1 276 ? -54.880 4.284 67.611 1.00 63.97 276 VAL A C 1
ATOM 2285 O O . VAL A 1 276 ? -54.265 5.007 66.824 1.00 63.97 276 VAL A O 1
ATOM 2288 N N . SER A 1 277 ? -55.087 2.986 67.355 1.00 61.69 277 SER A N 1
ATOM 2289 C CA . SER A 1 277 ? -54.657 2.315 66.111 1.00 61.69 277 SER A CA 1
ATOM 2290 C C . SER A 1 277 ? -55.315 2.928 64.860 1.00 61.6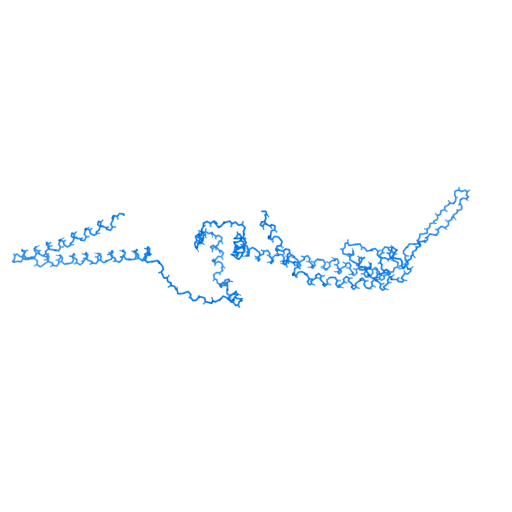9 277 SER A C 1
ATOM 2292 O O . SER A 1 277 ? -54.659 3.118 63.831 1.00 61.69 277 SER A O 1
ATOM 2294 N N . GLY A 1 278 ? -56.587 3.335 64.960 1.00 63.84 278 GLY A N 1
ATOM 2295 C CA . GLY A 1 278 ? -57.308 4.040 63.891 1.00 63.84 278 GLY A CA 1
ATOM 2296 C C . GLY A 1 278 ? -56.747 5.435 63.574 1.00 63.84 278 GLY A C 1
ATOM 2297 O O . GLY A 1 278 ? -56.667 5.824 62.408 1.00 63.84 278 GLY A O 1
ATOM 2298 N N . ILE A 1 279 ? -56.282 6.174 64.587 1.00 62.31 279 ILE A N 1
ATOM 2299 C CA . ILE A 1 279 ? -55.668 7.505 64.410 1.00 62.31 279 ILE A CA 1
ATOM 2300 C C . ILE A 1 279 ? -54.327 7.406 63.665 1.00 62.31 279 ILE A C 1
ATOM 2302 O O . ILE A 1 279 ? -54.036 8.230 62.796 1.00 62.31 279 ILE A O 1
ATOM 2306 N N . ILE A 1 280 ? -53.532 6.369 63.946 1.00 61.94 280 ILE A N 1
ATOM 2307 C CA . ILE A 1 280 ? -52.269 6.101 63.238 1.00 61.94 280 ILE A CA 1
ATOM 2308 C C . ILE A 1 280 ? -52.524 5.837 61.743 1.00 61.94 280 ILE A C 1
ATOM 2310 O O . ILE A 1 280 ? -51.750 6.272 60.892 1.00 61.94 280 ILE A O 1
ATOM 2314 N N . GLU A 1 281 ? -53.642 5.199 61.389 1.00 61.94 281 GLU A N 1
ATOM 2315 C CA . GLU A 1 281 ? -54.006 4.950 59.991 1.00 61.94 281 GLU A CA 1
ATOM 2316 C C . GLU A 1 281 ? -54.310 6.236 59.207 1.00 61.94 281 GLU A C 1
ATOM 2318 O O . GLU A 1 281 ? -53.928 6.349 58.040 1.00 61.94 281 GLU A O 1
ATOM 2323 N N . LEU A 1 282 ? -54.941 7.227 59.844 1.00 60.72 282 LEU A N 1
ATOM 2324 C CA . LEU A 1 282 ? -55.178 8.542 59.238 1.00 60.72 282 LEU A CA 1
ATOM 2325 C C . LEU A 1 282 ? -53.877 9.320 59.003 1.00 60.72 282 LEU A C 1
ATOM 2327 O O . LEU A 1 282 ? -53.786 10.070 58.032 1.00 60.72 282 LEU A O 1
ATOM 2331 N N . LEU A 1 283 ? -52.872 9.127 59.861 1.00 58.41 283 LEU A N 1
ATOM 2332 C CA . LEU A 1 283 ? -51.554 9.747 59.710 1.00 58.41 283 LEU A CA 1
ATOM 2333 C C . LEU A 1 283 ? -50.738 9.104 58.580 1.00 58.41 283 LEU A C 1
ATOM 2335 O O . LEU A 1 283 ? -50.040 9.818 57.873 1.00 58.41 283 LEU A O 1
ATOM 2339 N N . ILE A 1 284 ? -50.872 7.791 58.361 1.00 60.41 284 ILE A N 1
ATOM 2340 C CA . ILE A 1 284 ? -50.188 7.069 57.271 1.00 60.41 284 ILE A CA 1
ATOM 2341 C C . ILE A 1 284 ? -50.852 7.326 55.901 1.00 60.41 284 ILE A C 1
ATOM 2343 O O . ILE A 1 284 ? -50.191 7.232 54.871 1.00 60.41 284 ILE A O 1
ATOM 2347 N N . LYS A 1 285 ? -52.157 7.637 55.860 1.00 56.66 285 LYS A N 1
ATOM 2348 C CA . LYS A 1 285 ? -52.913 7.892 54.613 1.00 56.66 285 LYS A CA 1
ATOM 2349 C C . LYS A 1 285 ? -52.904 9.347 54.133 1.00 56.66 285 LYS A C 1
ATOM 2351 O O . LYS A 1 285 ? -53.393 9.597 53.030 1.00 56.66 285 LYS A O 1
ATOM 2356 N N . LYS A 1 286 ? -52.428 10.309 54.930 1.00 43.62 286 LYS A N 1
ATOM 2357 C CA . LYS A 1 286 ? -52.322 11.702 54.471 1.00 43.62 286 LYS A CA 1
ATOM 2358 C C . LYS A 1 286 ? -51.151 11.811 53.475 1.00 43.62 286 LYS A C 1
ATOM 2360 O O . LYS A 1 286 ? -50.080 11.317 53.814 1.00 43.62 286 LYS A O 1
ATOM 2365 N N . PRO A 1 287 ? -51.374 12.376 52.272 1.00 43.31 287 PRO A N 1
ATOM 2366 C CA . PRO A 1 287 ? -50.350 12.484 51.233 1.00 43.31 287 PRO A CA 1
ATOM 2367 C C . PRO A 1 287 ? -49.171 13.361 51.660 1.00 43.31 287 PRO A C 1
ATOM 2369 O O . PRO A 1 287 ? -49.393 14.293 52.471 1.00 43.31 287 PRO A O 1
#

Sequence (287 aa):
MALDIAIYIYYVIIITKTVFPFILFNAVVILAFAHTMYILLTESKKTKDSFNGTTTNPLNGQELNVKMKANFDSTDRNDNPFSYYPTAMVATYFWLNGDFVQRDSFDFWAVEVFSLIASILLVTILQNMLITFMGGVYEEAATKGRQALFRANQIANYEAFYHLNFPPIEHDPKYIYYIGQSKNFETWRENRKDDGAIYKGFEEKSTFTKFVFEEKDYDKFSIWVIEIEINNIKKMKKDLNDNIDNLLNKLNDQKRDDNAEKINKKIEEIENINNVSGIIELLIKKP

Radius of gyration: 47.23 Å; chains: 1; bounding box: 99×49×152 Å

Foldseek 3Di:
DVVVVVLVVQLCVQLCVVLVVLVVVLLVVLLVLLVVLLVVQLPDPAWPFWDWDWDADPPPRDIDIDIDGDPADSCDCVRHLSNDSVSSSVQSVCVLVVDLVCVNTGDDPVSVVSSVVCCCPNNPPSVVVSVVSSVVSSVVSVVVSVVVVVDCVVVVVVVVVVVPPDDDDPDDPPDDDDPDPDPVVVVVCVVCVPVDDPCPVVVVPDPDDPPPDPPDDPCPPPPVVVVVVVVVVVVVLVVVVVVLVVVLVVLVVVADPVCNVVSVVVNVVSVVVVVVSVVVVVVVPDD

pLDDT: mean 72.42, std 16.36, range [38.53, 95.25]

Secondary structure (DSSP, 8-state):
-HHHHHHHHHHHHHHHHHHHHHHHHHHHHHHHHHHHHHHHHTT---BS-EEEEEEE-TTT--EEEEEEE----TT-TTT-TTSSHHHHHHHHHHGGGT--HHHHHB--HHHHHHHHHHIIIIIIIIHHHHHHHHHHHHHHHHHHHHHHHT-HHHHHHHHHHHTTTSPPPS---S--------HHHHHHHHTTTTS--TTHHHHTT--------------TT-HHHHHHHHHHHHHHHHHHHHHHHHHHHHHHHT--TTTHHHHHHHHHHHHHHHHHHHHHHHHHH--